Protein AF-A0A2R6L2R6-F1 (afdb_monomer_lite)

Sequence (288 aa):
MRAHDHTVKVDLDGVLGPDERYHYRFVHRGTASRTGRCRTLPAPEASVESLRLAVMTCQNYANGYFGALGRVARADVDFLVHVGDFIYESTDGAFTGIGGPDLPDRDLELPVGEGRTRDLADYRYLHRSYRTDRLLQRALEAHTLIPAWDDHEIANDIYWDYEVDAPRADHPLSDDPAAMTRLTADAMHAWWEYMPARIDYHPEADRLQERFELWRTVRFGDLVDLVMTDERLFRDPPKDVPGGVPTREATAPKYEPEERSMLGAAQREWFLETVADRQLEVPVRQVR

Secondary structure (DSSP, 8-state):
-GGGTT------TTTSPTT-EEEE--EETTEEPPPEEEEPPPPTT-------EEEE----GGG---HHHHHHTTS--SEEEE-S-SS-SB-SSTTPPTTPPP-GGG----TT-SSB--SHHHHHHHHHHHTT-HHHHHHHHHSEEEE---STTTSTT-EEETTTTEEE-SSTTTT-HHHHHHHHHHHHHHHHHHS-------TT-SSGGGS----EEEEETTTEEEEE---SSSPPPPP--TTSS--TTTT-GGGS-TT--SSHHHHHHHHHHHHHHGGGS-------

Structure (mmCIF, N/CA/C/O backbone):
data_AF-A0A2R6L2R6-F1
#
_entry.id   AF-A0A2R6L2R6-F1
#
loop_
_atom_site.group_PDB
_atom_site.id
_atom_site.type_symbol
_atom_site.label_atom_id
_atom_site.label_alt_id
_atom_site.label_comp_id
_atom_site.label_asym_id
_atom_site.label_entity_id
_atom_site.label_seq_id
_atom_site.pdbx_PDB_ins_code
_atom_site.Cartn_x
_atom_site.Cartn_y
_atom_site.Cartn_z
_atom_site.occupancy
_atom_site.B_iso_or_equiv
_atom_site.auth_seq_id
_atom_site.auth_comp_id
_atom_site.auth_asym_id
_atom_site.auth_atom_id
_atom_site.pdbx_PDB_model_num
ATOM 1 N N . MET A 1 1 ? -18.460 0.582 -9.837 1.00 61.06 1 MET A N 1
ATOM 2 C CA . MET A 1 1 ? -18.244 -0.787 -9.313 1.00 61.06 1 MET A CA 1
ATOM 3 C C . MET A 1 1 ? -17.577 -1.694 -10.339 1.00 61.06 1 MET A C 1
ATOM 5 O O . MET A 1 1 ? -16.418 -1.976 -10.126 1.00 61.06 1 MET A O 1
ATOM 9 N N . ARG A 1 2 ? -18.207 -2.113 -11.454 1.00 75.50 2 ARG A N 1
ATOM 10 C CA . ARG A 1 2 ? -17.564 -3.061 -12.405 1.00 75.50 2 ARG A CA 1
ATOM 11 C C . ARG A 1 2 ? -16.219 -2.574 -12.974 1.00 75.50 2 ARG A C 1
ATOM 13 O O . ARG A 1 2 ? -15.310 -3.376 -13.107 1.00 75.50 2 ARG A O 1
ATOM 20 N N . ALA A 1 3 ? -16.097 -1.278 -13.274 1.00 83.56 3 ALA A N 1
ATOM 21 C CA . ALA A 1 3 ? -14.841 -0.683 -13.746 1.00 83.56 3 ALA A CA 1
ATOM 22 C C . ALA A 1 3 ? -13.706 -0.738 -12.705 1.00 83.56 3 ALA A C 1
ATOM 24 O O . ALA A 1 3 ? -12.548 -0.729 -13.103 1.00 83.56 3 ALA A O 1
ATOM 25 N N . HIS A 1 4 ? -14.057 -0.859 -11.417 1.00 90.62 4 HIS A N 1
ATOM 26 C CA . HIS A 1 4 ? -13.129 -0.947 -10.288 1.00 90.62 4 HIS A CA 1
ATOM 27 C C . HIS A 1 4 ? -13.212 -2.297 -9.571 1.00 90.62 4 HIS A C 1
ATOM 29 O O . HIS A 1 4 ? -13.276 -2.370 -8.346 1.00 90.62 4 HIS A O 1
ATOM 35 N N . ASP A 1 5 ? -13.394 -3.365 -10.346 1.00 95.50 5 ASP A N 1
ATOM 36 C CA . ASP A 1 5 ? -13.451 -4.744 -9.853 1.00 95.50 5 ASP A CA 1
ATOM 37 C C . ASP A 1 5 ? -14.427 -4.991 -8.689 1.00 95.50 5 ASP A C 1
ATOM 39 O O . ASP A 1 5 ? -14.186 -5.755 -7.759 1.00 95.50 5 ASP A O 1
ATOM 43 N N . HIS A 1 6 ? -15.563 -4.294 -8.728 1.00 93.88 6 HIS A N 1
ATOM 44 C CA . HIS A 1 6 ? -16.611 -4.357 -7.708 1.00 93.88 6 HIS A CA 1
ATOM 45 C C . HIS A 1 6 ? -16.168 -3.947 -6.293 1.00 93.88 6 HIS A C 1
ATOM 47 O O . HIS A 1 6 ? -16.918 -4.168 -5.340 1.00 93.88 6 HIS A O 1
ATOM 53 N N . THR A 1 7 ? -15.023 -3.277 -6.166 1.00 95.12 7 THR A N 1
ATOM 54 C CA . THR A 1 7 ? -14.589 -2.645 -4.921 1.00 95.12 7 THR A CA 1
ATOM 55 C C . THR A 1 7 ? -15.487 -1.457 -4.563 1.00 95.12 7 THR A C 1
ATOM 57 O O . THR A 1 7 ? -16.140 -0.837 -5.416 1.00 95.12 7 THR A O 1
ATOM 60 N N . VAL A 1 8 ? -15.582 -1.186 -3.260 1.00 93.69 8 VAL A N 1
ATOM 61 C CA . VAL A 1 8 ? -16.339 -0.070 -2.688 1.00 93.69 8 VAL A CA 1
ATOM 62 C C . VAL A 1 8 ? -15.492 0.552 -1.591 1.00 93.69 8 VAL A C 1
ATOM 64 O O . VAL A 1 8 ? -15.079 -0.140 -0.662 1.00 93.69 8 VAL A O 1
ATOM 67 N N . LYS A 1 9 ? -15.289 1.864 -1.680 1.00 92.69 9 LYS A N 1
ATOM 68 C CA . LYS A 1 9 ? -14.665 2.683 -0.642 1.00 92.69 9 LYS A CA 1
ATOM 69 C C . LYS A 1 9 ? -15.699 3.717 -0.209 1.00 92.69 9 LYS A C 1
ATOM 71 O O . LYS A 1 9 ? -16.344 4.332 -1.056 1.00 92.69 9 LYS A O 1
ATOM 76 N N . VAL A 1 10 ? -15.912 3.846 1.096 1.00 93.12 10 VAL A N 1
ATOM 77 C CA . VAL A 1 10 ? -16.844 4.822 1.672 1.00 93.12 10 VAL A CA 1
ATOM 78 C C . VAL A 1 10 ? -16.042 5.701 2.603 1.00 93.12 10 VAL A C 1
ATOM 80 O O . VAL A 1 10 ? -15.483 5.201 3.577 1.00 93.12 10 VAL A O 1
ATOM 83 N N . ASP A 1 11 ? -15.994 6.989 2.288 1.00 91.94 11 ASP A N 1
ATOM 84 C CA . ASP A 1 11 ? -15.433 7.979 3.190 1.00 91.94 11 ASP A CA 1
ATOM 85 C C . ASP A 1 11 ? -16.528 8.501 4.126 1.00 91.94 11 ASP A C 1
ATOM 87 O O . ASP A 1 11 ? -17.616 8.873 3.683 1.00 91.94 11 ASP A O 1
ATOM 91 N N . LEU A 1 12 ? -16.247 8.472 5.426 1.00 92.19 12 LEU A N 1
ATOM 92 C CA . LEU A 1 12 ? -17.136 8.915 6.501 1.00 92.19 12 LEU A CA 1
ATOM 93 C C . LEU A 1 12 ? -16.525 10.093 7.270 1.00 92.19 12 LEU A C 1
ATOM 95 O O . LEU A 1 12 ? -16.789 10.269 8.462 1.00 92.19 12 LEU A O 1
ATOM 99 N N . ASP A 1 13 ? -15.677 10.875 6.603 1.00 86.56 13 ASP A N 1
ATOM 100 C CA . ASP A 1 13 ? -15.074 12.063 7.190 1.00 86.56 13 ASP A CA 1
ATOM 101 C C . ASP A 1 13 ? -16.125 13.035 7.732 1.00 86.56 13 ASP A C 1
ATOM 103 O O . ASP A 1 13 ? -17.164 13.268 7.113 1.00 86.56 13 ASP A O 1
ATOM 107 N N . GLY A 1 14 ? -15.879 13.558 8.933 1.00 89.25 14 GLY A N 1
ATOM 108 C CA . GLY A 1 14 ? -16.813 14.444 9.633 1.00 89.25 14 GLY A CA 1
ATOM 109 C C . GLY A 1 14 ? -18.128 13.794 10.090 1.00 89.25 14 GLY A C 1
ATOM 110 O O . GLY A 1 14 ? -18.957 14.478 10.686 1.00 89.25 14 GLY A O 1
ATOM 111 N N . VAL A 1 15 ? -18.340 12.496 9.838 1.00 95.06 15 VAL A N 1
ATOM 112 C CA . VAL A 1 15 ? -19.553 11.768 10.256 1.00 95.06 15 VAL A CA 1
ATOM 113 C C . VAL A 1 15 ? -19.333 11.009 11.563 1.00 95.06 15 VAL A C 1
ATOM 115 O O . VAL A 1 15 ? -20.241 10.926 12.389 1.00 95.06 15 VAL A O 1
ATOM 118 N N . LEU A 1 16 ? -18.147 10.426 11.740 1.00 95.81 16 LEU A N 1
ATOM 119 C CA . LEU A 1 16 ? -17.793 9.630 12.914 1.00 95.81 16 LEU A CA 1
ATOM 120 C C . LEU A 1 16 ? -17.094 10.490 13.976 1.00 95.81 16 LEU A C 1
ATOM 122 O O . LEU A 1 16 ? -16.343 11.406 13.645 1.00 95.81 16 LEU A O 1
ATOM 126 N N . GLY A 1 17 ? -17.320 10.170 15.249 1.00 96.38 17 GLY A N 1
ATOM 127 C CA . GLY A 1 17 ? -16.585 10.751 16.370 1.00 96.38 17 GLY A CA 1
ATOM 128 C C . GLY A 1 17 ? -15.113 10.310 16.383 1.00 96.38 17 GLY A C 1
ATOM 129 O O . GLY A 1 17 ? -14.793 9.226 15.877 1.00 96.38 17 GLY A O 1
ATOM 130 N N . PRO A 1 18 ? -14.201 11.134 16.930 1.00 95.69 18 PRO A N 1
ATOM 131 C CA . PRO A 1 18 ? -12.789 10.788 17.055 1.00 95.69 18 PRO A CA 1
ATOM 132 C C . PRO A 1 18 ? -12.565 9.742 18.152 1.00 95.69 18 PRO A C 1
ATOM 134 O O . PRO A 1 18 ? -13.293 9.695 19.138 1.00 95.69 18 PRO A O 1
ATOM 137 N N . ASP A 1 19 ? -11.523 8.934 17.987 1.00 95.62 19 ASP A N 1
ATOM 138 C CA . ASP A 1 19 ? -11.102 7.877 18.915 1.00 95.62 19 ASP A CA 1
ATOM 139 C C . ASP A 1 19 ? -12.184 6.858 19.336 1.00 95.62 19 ASP A C 1
ATOM 141 O O . ASP A 1 19 ? -12.143 6.267 20.417 1.00 95.62 19 ASP A O 1
ATOM 145 N N . GLU A 1 20 ? -13.163 6.612 18.470 1.00 96.06 20 GLU A N 1
ATOM 146 C CA . GLU A 1 20 ? -14.285 5.720 18.747 1.00 96.06 20 GLU A CA 1
ATOM 147 C C . GLU A 1 20 ? -14.192 4.415 17.954 1.00 96.06 20 GLU A C 1
ATOM 149 O O . GLU A 1 20 ? -13.701 4.362 16.825 1.00 96.06 20 GLU A O 1
ATOM 154 N N . ARG A 1 21 ? -14.703 3.330 18.551 1.00 96.62 21 ARG A N 1
ATOM 155 C CA . ARG A 1 21 ? -14.824 2.021 17.897 1.00 96.62 21 ARG A CA 1
ATOM 156 C C . ARG A 1 21 ? -16.213 1.870 17.279 1.00 96.62 21 ARG A C 1
ATOM 158 O O . ARG A 1 21 ? -17.214 1.872 17.992 1.00 96.62 21 ARG A O 1
ATOM 165 N N . TYR A 1 22 ? -16.263 1.623 15.976 1.00 97.50 22 TYR A N 1
ATOM 166 C CA . TYR A 1 22 ? -17.489 1.396 15.216 1.00 97.50 22 TYR A CA 1
ATOM 167 C C . TYR A 1 22 ? -17.539 -0.010 14.639 1.00 97.50 22 TYR A C 1
ATOM 169 O O . TYR A 1 22 ? -16.519 -0.600 14.291 1.00 97.50 22 TYR A O 1
ATOM 177 N N . HIS A 1 23 ? -18.753 -0.529 14.480 1.00 98.00 23 HIS A N 1
ATOM 178 C CA . HIS A 1 23 ? -19.015 -1.727 13.693 1.00 98.00 23 HIS A CA 1
ATOM 179 C C . HIS A 1 23 ? -19.608 -1.338 12.345 1.00 98.00 23 HIS A C 1
ATOM 181 O O . HIS A 1 23 ? -20.468 -0.462 12.273 1.00 98.00 23 HIS A O 1
ATOM 187 N N . TYR A 1 24 ? -19.200 -2.028 11.286 1.00 97.31 24 TYR A N 1
ATOM 188 C CA . TYR A 1 24 ? -19.703 -1.777 9.941 1.00 97.31 24 TYR A CA 1
ATOM 189 C C . TYR A 1 24 ? -19.969 -3.082 9.190 1.00 97.31 24 TYR A C 1
ATOM 191 O O . TYR A 1 24 ? -19.388 -4.130 9.473 1.00 97.31 24 TYR A O 1
ATOM 199 N N . ARG A 1 25 ? -20.876 -3.020 8.214 1.00 97.38 25 ARG A N 1
ATOM 200 C CA . ARG A 1 25 ? -21.095 -4.066 7.209 1.00 97.38 25 ARG A CA 1
ATOM 201 C C . ARG A 1 25 ? -21.710 -3.452 5.959 1.00 97.38 25 ARG A C 1
ATOM 203 O O . ARG A 1 25 ? -22.461 -2.48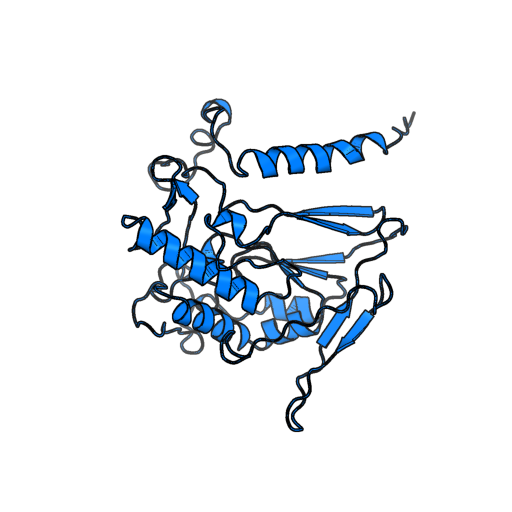3 6.053 1.00 97.38 25 ARG A O 1
ATOM 210 N N . PHE A 1 26 ? -21.460 -4.064 4.813 1.00 96.31 26 PHE A N 1
ATOM 211 C CA . PHE A 1 26 ? -22.083 -3.691 3.547 1.00 96.31 26 PHE A CA 1
ATOM 212 C C . PHE A 1 26 ? -23.287 -4.593 3.280 1.00 96.31 26 PHE A C 1
ATOM 214 O O . PHE A 1 26 ? -23.251 -5.786 3.584 1.0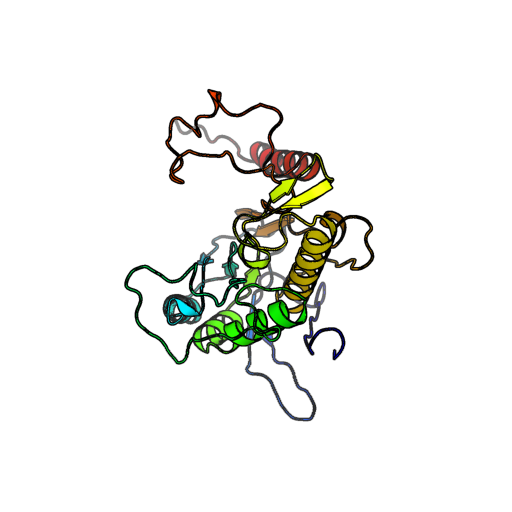0 96.31 26 PHE A O 1
ATOM 221 N N . VAL A 1 27 ? -24.359 -4.039 2.711 1.00 96.81 27 VAL A N 1
ATOM 222 C CA . VAL A 1 27 ? -25.556 -4.800 2.330 1.00 96.81 27 VAL A CA 1
ATOM 223 C C . VAL A 1 27 ? -25.876 -4.528 0.868 1.00 96.81 27 VAL A C 1
ATOM 225 O O . VAL A 1 27 ? -26.086 -3.383 0.475 1.00 96.81 27 VAL A O 1
ATOM 228 N N . HIS A 1 28 ? -25.944 -5.583 0.060 1.00 94.62 28 HIS A N 1
ATOM 229 C CA . HIS A 1 28 ? -26.310 -5.495 -1.349 1.00 94.62 28 HIS A CA 1
ATOM 230 C C . HIS A 1 28 ? -27.297 -6.605 -1.708 1.00 94.62 28 HIS A C 1
ATOM 232 O O . HIS A 1 28 ? -27.027 -7.781 -1.477 1.00 94.62 28 HIS A O 1
ATOM 238 N N . ARG A 1 29 ? -28.457 -6.233 -2.274 1.00 95.00 29 ARG A N 1
ATOM 239 C CA . ARG A 1 29 ? -29.506 -7.172 -2.730 1.00 95.00 29 ARG A CA 1
ATOM 240 C C . ARG A 1 29 ? -29.860 -8.251 -1.690 1.00 95.00 29 ARG A C 1
ATOM 242 O O . ARG A 1 29 ? -29.939 -9.432 -2.006 1.00 95.00 29 ARG A O 1
ATOM 249 N N . GLY A 1 30 ? -30.033 -7.843 -0.433 1.00 95.62 30 GLY A N 1
ATOM 250 C CA . GLY A 1 30 ? -30.389 -8.743 0.672 1.00 95.62 30 GLY A CA 1
ATOM 251 C C . GLY A 1 30 ? -29.239 -9.596 1.222 1.00 95.62 30 GLY A C 1
ATOM 252 O O . GLY A 1 30 ? -29.440 -10.303 2.203 1.00 95.62 30 GLY A O 1
ATOM 253 N N . THR A 1 31 ? -28.034 -9.505 0.652 1.00 96.94 31 THR A N 1
ATOM 254 C CA . THR A 1 31 ? -26.830 -10.170 1.170 1.00 96.94 31 THR A CA 1
ATOM 255 C C . THR A 1 31 ? -26.005 -9.181 1.983 1.00 96.94 31 THR A C 1
ATOM 257 O O . THR A 1 31 ? -25.687 -8.093 1.501 1.00 96.94 31 THR A O 1
ATOM 260 N N . ALA A 1 32 ? -25.660 -9.550 3.216 1.00 97.31 32 ALA A N 1
ATOM 261 C CA . ALA A 1 32 ? -24.792 -8.761 4.083 1.00 97.31 32 ALA A CA 1
ATOM 262 C C . ALA A 1 32 ? -23.362 -9.317 4.073 1.00 97.31 32 ALA A C 1
ATOM 264 O O . ALA A 1 32 ? -23.167 -10.534 4.080 1.00 97.31 32 ALA A O 1
ATOM 265 N N . SER A 1 33 ? -22.366 -8.431 4.108 1.00 96.44 33 SER A N 1
ATOM 266 C CA . SER A 1 33 ? -20.995 -8.819 4.432 1.00 96.44 33 SER A CA 1
ATOM 267 C C . SER A 1 33 ? -20.910 -9.318 5.878 1.00 96.44 33 SER A C 1
ATOM 269 O O . SER A 1 33 ? -21.797 -9.075 6.704 1.00 96.44 33 SER A O 1
ATOM 271 N N . ARG A 1 34 ? -19.790 -9.962 6.214 1.00 96.50 34 ARG A N 1
ATOM 272 C CA . ARG A 1 34 ? -19.381 -10.103 7.616 1.00 96.50 34 ARG A CA 1
ATOM 273 C C . ARG A 1 34 ? -19.245 -8.716 8.255 1.00 96.50 34 ARG A C 1
ATOM 275 O O . ARG A 1 34 ? -18.991 -7.729 7.558 1.00 96.50 34 ARG A O 1
ATOM 282 N N . THR A 1 35 ? -19.462 -8.656 9.564 1.00 98.12 35 THR A N 1
ATOM 283 C CA . THR A 1 35 ? -19.325 -7.420 10.336 1.00 98.12 35 THR A CA 1
ATOM 284 C C . THR A 1 35 ? -17.851 -7.157 10.605 1.00 98.12 35 THR A C 1
ATOM 286 O O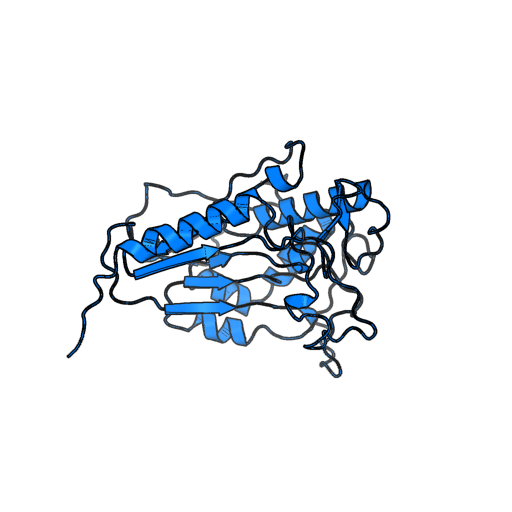 . THR A 1 35 ? -17.196 -7.975 11.248 1.00 98.12 35 THR A O 1
ATOM 289 N N . GLY A 1 36 ? -17.359 -6.015 10.139 1.00 97.81 36 GLY A N 1
ATOM 290 C CA . GLY A 1 36 ? -16.061 -5.478 10.517 1.00 97.81 36 GLY A CA 1
ATOM 291 C C . GLY A 1 36 ? -16.174 -4.521 11.701 1.00 97.81 36 GLY A C 1
ATOM 292 O O . GLY A 1 36 ? -17.265 -4.084 12.085 1.00 97.81 36 GLY A O 1
ATOM 293 N N . ARG A 1 37 ? -15.026 -4.187 12.276 1.00 96.81 37 ARG A N 1
ATOM 294 C CA . ARG A 1 37 ? -14.845 -3.142 13.273 1.00 96.81 37 ARG A CA 1
ATOM 295 C C . ARG A 1 37 ? -13.734 -2.209 12.811 1.00 96.81 37 ARG A C 1
ATOM 297 O O . ARG A 1 37 ? -12.742 -2.659 12.250 1.00 96.81 37 ARG A O 1
ATOM 304 N N . CYS A 1 38 ? -13.895 -0.925 13.075 1.00 95.38 38 CYS A N 1
ATOM 305 C CA . CYS A 1 38 ? -12.844 0.071 12.928 1.00 95.38 38 CYS A CA 1
ATOM 306 C C . CYS A 1 38 ? -12.768 0.928 14.196 1.00 95.38 38 CYS A C 1
ATOM 308 O O . CYS A 1 38 ? -13.734 1.024 14.950 1.00 95.38 38 CYS A O 1
ATOM 310 N N . ARG A 1 39 ? -11.602 1.517 14.439 1.00 95.94 39 ARG A N 1
ATOM 311 C CA . ARG A 1 39 ? -11.358 2.634 15.352 1.00 95.94 39 ARG A CA 1
ATOM 312 C C . ARG A 1 39 ? -11.014 3.872 14.519 1.00 95.94 39 ARG A C 1
ATOM 314 O O . ARG A 1 39 ? -10.219 3.753 13.581 1.00 95.94 39 ARG A O 1
ATOM 321 N N . THR A 1 40 ? -11.630 5.013 14.813 1.00 96.31 40 THR A N 1
ATOM 322 C CA . THR A 1 40 ? -11.243 6.312 14.239 1.00 96.31 40 THR A CA 1
ATOM 323 C C . THR A 1 40 ? -9.992 6.846 14.933 1.00 96.31 40 THR A C 1
ATOM 325 O O . THR A 1 40 ? -9.688 6.464 16.060 1.00 96.31 40 THR A O 1
ATOM 328 N N . LEU A 1 41 ? -9.232 7.704 14.252 1.00 95.81 41 LEU A N 1
ATOM 329 C CA . LEU A 1 41 ? -8.086 8.365 14.876 1.00 95.81 41 LEU A CA 1
ATOM 330 C C . LEU A 1 41 ? -8.561 9.313 15.992 1.00 95.81 41 LEU A C 1
ATOM 332 O O . LEU A 1 41 ? -9.669 9.855 15.896 1.00 95.81 41 LEU A O 1
ATOM 336 N N . PRO A 1 42 ? -7.749 9.531 17.037 1.00 96.25 42 PRO A N 1
ATOM 337 C CA . PRO A 1 42 ? -7.984 10.620 17.975 1.00 96.25 42 PRO A CA 1
ATOM 338 C C . PRO A 1 42 ? -7.885 11.978 17.272 1.00 96.25 42 PRO A C 1
ATOM 340 O O . PRO A 1 42 ? -7.259 12.108 16.219 1.00 96.25 42 PRO A O 1
ATOM 343 N N . ALA A 1 43 ? -8.508 13.000 17.863 1.00 93.88 43 ALA A N 1
ATOM 344 C CA . ALA A 1 43 ? -8.340 14.368 17.384 1.00 93.88 43 ALA A CA 1
ATOM 345 C C . ALA A 1 43 ? -6.857 14.788 17.496 1.00 93.88 43 ALA A C 1
ATOM 347 O O . ALA A 1 43 ? -6.187 14.342 18.432 1.00 93.88 43 ALA A O 1
ATOM 348 N N . PRO A 1 44 ? -6.327 15.631 16.590 1.00 90.38 44 PRO A N 1
ATOM 349 C CA . PRO A 1 44 ? -4.915 16.031 16.603 1.00 90.38 44 PRO A CA 1
ATOM 350 C C . PRO A 1 44 ? -4.427 16.631 17.931 1.00 90.38 44 PRO A C 1
ATOM 352 O O . PRO A 1 44 ? -3.271 16.462 18.296 1.00 90.38 44 PRO A O 1
ATOM 355 N N . GLU A 1 45 ? -5.306 17.317 18.655 1.00 91.19 45 GLU A N 1
ATOM 356 C CA . GLU A 1 45 ? -5.054 17.962 19.945 1.00 91.19 45 GLU A CA 1
ATOM 357 C C . GLU A 1 45 ? -5.416 17.095 21.163 1.00 91.19 45 GLU A C 1
ATOM 359 O O . GLU A 1 45 ? -5.315 17.552 22.304 1.00 91.19 45 GLU A O 1
ATOM 364 N N . ALA A 1 46 ? -5.886 15.863 20.947 1.00 95.38 46 ALA A N 1
ATOM 365 C CA . ALA A 1 46 ? -6.252 14.968 22.035 1.00 95.38 46 ALA A CA 1
ATOM 366 C C . ALA A 1 46 ? -5.010 14.498 22.799 1.00 95.38 46 ALA A C 1
ATOM 368 O O . ALA A 1 46 ? -4.000 14.141 22.194 1.00 95.38 46 ALA A O 1
ATOM 369 N N . SER A 1 47 ? -5.124 14.419 24.127 1.00 95.69 47 SER A N 1
ATOM 370 C CA . SER A 1 47 ? -4.090 13.790 24.946 1.00 95.69 47 SER A CA 1
ATOM 371 C C . SER A 1 47 ? -4.300 12.280 24.975 1.00 95.69 47 SER A C 1
ATOM 373 O O . SER A 1 47 ? -5.312 11.801 25.495 1.00 95.69 47 SER A O 1
ATOM 375 N N . VAL A 1 48 ? -3.378 11.533 24.367 1.00 95.94 48 VAL A N 1
ATOM 376 C CA . VAL A 1 48 ? -3.503 10.079 24.186 1.00 95.94 48 VAL A CA 1
ATOM 377 C C . VAL A 1 48 ? -2.556 9.365 25.147 1.00 95.94 48 VAL A C 1
ATOM 379 O O . VAL A 1 48 ? -1.341 9.455 25.027 1.00 95.94 48 VAL A O 1
ATOM 382 N N . GLU A 1 49 ? -3.104 8.612 26.106 1.00 95.69 49 GLU A N 1
ATOM 383 C CA . GLU A 1 49 ? -2.290 7.958 27.145 1.00 95.69 49 GLU A CA 1
ATOM 384 C C . GLU A 1 49 ? -1.456 6.779 26.620 1.00 95.69 49 GLU A C 1
ATOM 386 O O . GLU A 1 49 ? -0.367 6.502 27.124 1.00 95.69 49 GLU A O 1
ATOM 391 N N . SER A 1 50 ? -1.985 6.028 25.649 1.00 96.69 50 SER A N 1
ATOM 392 C CA . SER A 1 50 ? -1.302 4.861 25.091 1.00 96.69 50 SER A CA 1
ATOM 393 C C . SER A 1 50 ? -1.800 4.511 23.693 1.00 96.69 50 SER A C 1
ATOM 395 O O . SER A 1 50 ? -2.952 4.771 23.352 1.00 96.69 50 SER A O 1
ATOM 397 N N . LEU A 1 51 ? -0.928 3.868 22.918 1.00 97.38 51 LEU A N 1
ATOM 398 C CA . LEU A 1 51 ? -1.206 3.356 21.582 1.00 97.38 51 LEU A CA 1
ATOM 399 C C . LEU A 1 51 ? -0.616 1.949 21.446 1.00 97.38 51 LEU A C 1
ATOM 401 O O . LEU A 1 51 ? 0.554 1.726 21.766 1.00 97.38 51 LEU A O 1
ATOM 405 N N . ARG A 1 52 ? -1.409 0.994 20.958 1.00 98.00 52 ARG A N 1
ATOM 406 C CA . ARG A 1 52 ? -0.970 -0.376 20.662 1.00 98.00 52 ARG A CA 1
ATOM 407 C C . ARG A 1 52 ? -1.104 -0.654 19.174 1.00 98.00 52 ARG A C 1
ATOM 409 O O . ARG A 1 52 ? -2.210 -0.680 18.642 1.00 98.00 52 ARG A O 1
ATOM 416 N N . LEU A 1 53 ? 0.015 -0.923 18.513 1.00 98.44 53 LEU A N 1
ATOM 417 C CA . LEU A 1 53 ? 0.055 -1.236 17.086 1.00 98.44 53 LEU A CA 1
ATOM 418 C C . LEU A 1 53 ? 0.444 -2.700 16.874 1.00 98.44 53 LEU A C 1
ATOM 420 O O . LEU A 1 53 ? 1.375 -3.198 17.506 1.00 98.44 53 LEU A O 1
ATOM 424 N N . ALA A 1 54 ? -0.236 -3.376 15.951 1.00 98.38 54 ALA A N 1
ATOM 425 C CA . ALA A 1 54 ? 0.320 -4.557 15.296 1.00 98.38 54 ALA A CA 1
ATOM 426 C C . ALA A 1 54 ? 1.005 -4.101 14.006 1.00 98.38 54 ALA A C 1
ATOM 428 O O . ALA A 1 54 ? 0.350 -3.481 13.176 1.00 98.38 54 ALA A O 1
ATOM 429 N N . VAL A 1 55 ? 2.291 -4.407 13.833 1.00 98.44 55 VAL A N 1
ATOM 430 C CA . VAL A 1 55 ? 3.053 -4.056 12.623 1.00 98.44 55 VAL A CA 1
ATOM 431 C C . VAL A 1 55 ? 3.357 -5.332 11.845 1.00 98.44 55 VAL A C 1
ATOM 433 O O . VAL A 1 55 ? 3.862 -6.296 12.420 1.00 98.44 55 VAL A O 1
ATOM 436 N N . MET A 1 56 ? 3.010 -5.347 10.560 1.00 98.31 56 MET A N 1
ATOM 437 C CA . MET A 1 56 ? 3.125 -6.500 9.665 1.00 98.31 56 MET A CA 1
ATOM 438 C C . MET A 1 56 ? 3.785 -6.097 8.342 1.00 98.31 56 MET A C 1
ATOM 440 O O . MET A 1 56 ? 3.669 -4.953 7.909 1.00 98.31 56 MET A O 1
ATOM 444 N N . THR A 1 57 ? 4.453 -7.053 7.704 1.00 97.69 57 THR A N 1
ATOM 445 C CA . THR A 1 57 ? 5.024 -6.945 6.355 1.00 97.69 57 THR A CA 1
ATOM 446 C C . THR A 1 57 ? 5.149 -8.345 5.749 1.00 97.69 57 THR A C 1
ATOM 448 O O . THR A 1 57 ? 4.981 -9.327 6.483 1.00 97.69 57 THR A O 1
ATOM 451 N N . CYS A 1 58 ? 5.459 -8.431 4.456 1.00 96.25 58 CYS A N 1
ATOM 452 C CA . CYS A 1 58 ? 5.874 -9.647 3.749 1.00 96.25 58 CYS A CA 1
ATOM 453 C C . CYS A 1 58 ? 4.961 -10.850 4.017 1.00 96.25 58 CYS A C 1
ATOM 455 O O . CYS A 1 58 ? 5.311 -11.790 4.738 1.00 96.25 58 CYS A O 1
ATOM 457 N N . GLN A 1 59 ? 3.767 -10.838 3.424 1.00 95.50 59 GLN A N 1
ATOM 458 C CA . GLN A 1 59 ? 2.779 -11.910 3.591 1.00 95.50 59 GLN A CA 1
ATOM 459 C C . GLN A 1 59 ? 2.620 -12.758 2.325 1.00 95.50 59 GLN A C 1
ATOM 461 O O . GLN A 1 59 ? 1.507 -12.950 1.844 1.00 95.50 59 GLN A O 1
ATOM 466 N N . ASN A 1 60 ? 3.720 -13.275 1.770 1.00 94.50 60 ASN A N 1
ATOM 467 C CA . ASN A 1 60 ? 3.667 -14.103 0.564 1.00 94.50 60 ASN A CA 1
ATOM 468 C C . ASN A 1 60 ? 2.707 -15.297 0.746 1.00 94.50 60 ASN A C 1
ATOM 470 O O . ASN A 1 60 ? 2.910 -16.148 1.614 1.00 94.50 60 ASN A O 1
ATOM 474 N N . TYR A 1 61 ? 1.657 -15.343 -0.078 1.00 94.38 61 TYR A N 1
ATOM 475 C CA . TYR A 1 61 ? 0.564 -16.309 0.030 1.00 94.38 61 TYR A CA 1
ATOM 476 C C . TYR A 1 61 ? 1.020 -17.748 -0.219 1.00 94.38 61 TYR A C 1
ATOM 478 O O . TYR A 1 61 ? 0.517 -18.660 0.437 1.00 94.38 61 TYR A O 1
ATOM 486 N N . ALA A 1 62 ? 1.990 -17.937 -1.118 1.00 90.94 62 ALA A N 1
ATOM 487 C CA . ALA A 1 62 ? 2.545 -19.242 -1.461 1.00 90.94 62 ALA A CA 1
ATOM 488 C C . ALA A 1 62 ? 3.515 -19.772 -0.387 1.00 90.94 62 ALA A C 1
ATOM 490 O O . ALA A 1 62 ? 3.717 -20.977 -0.278 1.00 90.94 62 ALA A O 1
ATOM 491 N N . ASN A 1 63 ? 4.074 -18.897 0.462 1.00 90.56 63 ASN A N 1
ATOM 492 C CA . ASN A 1 63 ? 5.070 -19.290 1.470 1.00 90.56 63 ASN A CA 1
ATOM 493 C C . ASN A 1 63 ? 4.481 -19.884 2.750 1.00 90.56 63 ASN A C 1
ATOM 495 O O . ASN A 1 63 ? 5.222 -20.426 3.576 1.00 90.56 63 ASN A O 1
ATOM 499 N N . GLY A 1 64 ? 3.170 -19.781 2.959 1.00 90.38 64 GLY A N 1
ATOM 500 C CA . GLY A 1 64 ? 2.542 -20.383 4.123 1.00 90.38 64 GLY A CA 1
ATOM 501 C C . GLY A 1 64 ? 1.182 -19.821 4.489 1.00 90.38 64 GLY A C 1
ATOM 502 O O . GLY A 1 64 ? 0.698 -18.816 3.977 1.00 90.38 64 GLY A O 1
ATOM 503 N N . TYR A 1 65 ? 0.570 -20.477 5.471 1.00 93.81 65 TYR A N 1
ATOM 504 C CA . TYR A 1 65 ? -0.666 -20.010 6.083 1.00 93.81 65 TYR A CA 1
ATOM 505 C C . TYR A 1 65 ? -0.422 -18.767 6.945 1.00 93.81 65 TYR A C 1
ATOM 507 O O . TYR A 1 65 ? 0.540 -18.691 7.711 1.00 93.81 65 TYR A O 1
ATOM 515 N N . PHE A 1 66 ? -1.370 -17.831 6.929 1.00 96.88 66 PHE A N 1
ATOM 516 C CA . PHE A 1 66 ? -1.286 -16.553 7.641 1.00 96.88 66 PHE A CA 1
ATOM 517 C C . PHE A 1 66 ? -1.549 -16.650 9.159 1.00 96.88 66 PHE A C 1
ATOM 519 O O . PHE A 1 66 ? -2.349 -15.914 9.744 1.00 96.88 66 PHE A O 1
ATOM 526 N N . GLY A 1 67 ? -0.856 -17.567 9.840 1.00 97.06 67 GLY A N 1
ATOM 527 C CA . GLY A 1 67 ? -0.985 -17.809 11.280 1.00 97.06 67 GLY A CA 1
ATOM 528 C C . GLY A 1 67 ? -0.714 -16.568 12.140 1.00 97.06 67 GLY A C 1
ATOM 529 O O . GLY A 1 67 ? -1.402 -16.359 13.142 1.00 97.06 67 GLY A O 1
ATOM 530 N N . ALA A 1 68 ? 0.231 -15.716 11.726 1.00 97.38 68 ALA A N 1
ATOM 531 C CA . ALA A 1 68 ? 0.521 -14.440 12.384 1.00 97.38 68 ALA A CA 1
ATOM 532 C C . ALA A 1 68 ? -0.692 -13.494 12.355 1.00 97.38 68 ALA A C 1
ATOM 534 O O . ALA A 1 68 ? -1.117 -13.019 13.410 1.00 97.38 68 ALA A O 1
ATOM 535 N N . LEU A 1 69 ? -1.342 -13.330 11.197 1.00 98.31 69 LEU A N 1
ATOM 536 C CA . LEU A 1 69 ? -2.595 -12.571 11.078 1.00 98.31 69 LEU A CA 1
ATOM 537 C C . LEU A 1 69 ? -3.716 -13.188 11.923 1.00 98.31 69 LEU A C 1
ATOM 539 O O . LEU A 1 69 ? -4.507 -12.476 12.537 1.00 98.31 69 LEU A O 1
ATOM 543 N N . GLY A 1 70 ? -3.738 -14.517 12.056 1.00 97.94 70 GLY A N 1
ATOM 544 C CA . GLY A 1 70 ? -4.647 -15.216 12.964 1.00 97.94 70 GLY A CA 1
ATOM 545 C C . GLY A 1 70 ? -4.448 -14.885 14.451 1.00 97.94 70 GLY A C 1
ATOM 546 O O . GLY A 1 70 ? -5.409 -14.995 15.223 1.00 97.94 70 GLY A O 1
ATOM 547 N N . ARG A 1 71 ? -3.233 -14.487 14.862 1.00 98.06 71 ARG A N 1
ATOM 548 C CA . ARG A 1 71 ? -2.960 -13.929 16.197 1.00 98.06 71 ARG A CA 1
ATOM 549 C C . ARG A 1 71 ? -3.340 -12.457 16.269 1.00 98.06 71 ARG A C 1
ATOM 551 O O . ARG A 1 71 ? -4.020 -12.081 17.219 1.00 98.06 71 ARG A O 1
ATOM 558 N N . VAL A 1 72 ? -2.978 -11.663 15.259 1.00 98.25 72 VAL A N 1
ATOM 559 C CA . VAL A 1 72 ? -3.337 -10.236 15.182 1.00 98.25 72 VAL A CA 1
ATOM 560 C C . VAL A 1 72 ? -4.848 -10.052 15.292 1.00 98.25 72 VAL A C 1
ATOM 562 O O . VAL A 1 72 ? -5.299 -9.252 16.101 1.00 98.25 72 VAL A O 1
ATOM 565 N N . ALA A 1 73 ? -5.645 -10.871 14.602 1.00 98.06 73 ALA A N 1
ATOM 566 C CA . ALA A 1 73 ? -7.108 -10.837 14.666 1.00 98.06 73 ALA A CA 1
ATOM 567 C C . ALA A 1 73 ? -7.700 -10.987 16.086 1.00 98.06 73 ALA A C 1
ATOM 569 O O . ALA A 1 73 ? -8.865 -10.662 16.300 1.00 98.06 73 ALA A O 1
ATOM 570 N N . ARG A 1 74 ? -6.933 -11.511 17.053 1.00 98.00 74 ARG A N 1
ATOM 571 C CA . ARG A 1 74 ? -7.346 -11.702 18.458 1.00 98.00 74 ARG A CA 1
ATOM 572 C C . ARG A 1 74 ? -6.606 -10.785 19.429 1.00 98.00 74 ARG A C 1
ATOM 574 O O . ARG A 1 74 ? -6.929 -10.793 20.613 1.00 98.00 74 ARG A O 1
ATOM 581 N N . ALA A 1 75 ? -5.592 -10.068 18.9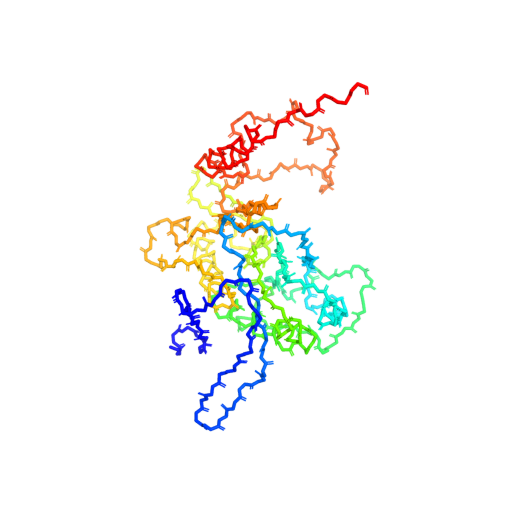55 1.00 97.75 75 ALA A N 1
ATOM 582 C CA . ALA A 1 75 ? -4.796 -9.179 19.778 1.00 97.75 75 ALA A CA 1
ATOM 583 C C . ALA A 1 75 ? -5.609 -7.935 20.159 1.00 97.75 75 ALA A C 1
ATOM 585 O O . ALA A 1 75 ? -6.406 -7.439 19.361 1.00 97.75 75 ALA A O 1
ATOM 586 N N . ASP A 1 76 ? -5.389 -7.426 21.370 1.00 96.81 76 ASP A N 1
ATOM 587 C CA . ASP A 1 76 ? -5.919 -6.133 21.805 1.00 96.81 76 ASP A CA 1
ATOM 588 C C . ASP A 1 76 ? -4.964 -5.018 21.357 1.00 96.81 76 ASP A C 1
ATOM 590 O O . ASP A 1 76 ? -4.129 -4.534 22.121 1.00 96.81 76 ASP A O 1
ATOM 594 N N . VAL A 1 77 ? -5.048 -4.693 20.066 1.00 97.81 77 VAL A N 1
ATOM 595 C CA . VAL A 1 77 ? -4.350 -3.575 19.422 1.00 97.81 77 VAL A CA 1
ATOM 596 C C . VAL A 1 77 ? -5.367 -2.561 18.912 1.00 97.81 77 VAL A C 1
ATOM 598 O O . VAL A 1 77 ? -6.532 -2.893 18.684 1.00 97.81 77 VAL A O 1
ATOM 601 N N . ASP A 1 78 ? -4.925 -1.323 18.745 1.00 97.56 78 ASP A N 1
ATOM 602 C CA . ASP A 1 78 ? -5.761 -0.214 18.296 1.00 97.56 78 ASP A CA 1
ATOM 603 C C . ASP A 1 78 ? -5.817 -0.139 16.771 1.00 97.56 78 ASP A C 1
ATOM 605 O O . ASP A 1 78 ? -6.890 0.056 16.199 1.00 97.56 78 ASP A O 1
ATOM 609 N N . PHE A 1 79 ? -4.669 -0.353 16.124 1.00 98.44 79 PHE A N 1
ATOM 610 C CA . PHE A 1 79 ? -4.515 -0.310 14.673 1.00 98.44 79 PHE A CA 1
ATOM 611 C C . PHE A 1 79 ? -3.579 -1.423 14.190 1.00 98.44 79 PHE A C 1
ATOM 613 O O . PHE A 1 79 ? -2.657 -1.852 14.892 1.00 98.44 79 PHE A O 1
ATOM 620 N N . LEU A 1 80 ? -3.820 -1.878 12.962 1.00 98.56 80 LEU A N 1
ATOM 621 C CA . LEU A 1 80 ? -2.920 -2.740 12.205 1.00 98.56 80 LEU A CA 1
ATOM 622 C C . LEU A 1 80 ? -2.167 -1.870 11.199 1.00 98.56 80 LEU A C 1
ATOM 624 O O . LEU A 1 80 ? -2.789 -1.285 10.321 1.00 98.56 80 LEU A O 1
ATOM 628 N N . VAL A 1 81 ? -0.846 -1.802 11.302 1.00 98.62 81 VAL A N 1
ATOM 629 C CA . VAL A 1 81 ? 0.026 -1.148 10.324 1.00 98.62 81 VAL A CA 1
ATOM 630 C C . VAL A 1 81 ? 0.624 -2.221 9.421 1.00 98.62 81 VAL A C 1
ATOM 632 O O . VAL A 1 81 ? 1.192 -3.195 9.917 1.00 98.62 81 VAL A O 1
ATOM 635 N N . HIS A 1 82 ? 0.496 -2.058 8.106 1.00 98.56 82 HIS A N 1
ATOM 636 C CA . HIS A 1 82 ? 1.153 -2.929 7.131 1.00 98.56 82 HIS A CA 1
ATOM 637 C C . HIS A 1 82 ? 2.149 -2.107 6.326 1.00 98.56 82 HIS A C 1
ATOM 639 O O . HIS A 1 82 ? 1.736 -1.147 5.679 1.00 98.56 82 HIS A O 1
ATOM 645 N N . VAL A 1 83 ? 3.434 -2.453 6.398 1.00 98.12 83 VAL A N 1
ATOM 646 C CA . VAL A 1 83 ? 4.518 -1.614 5.853 1.00 98.12 83 VAL A CA 1
ATOM 647 C C . VAL A 1 83 ? 4.987 -2.015 4.453 1.00 98.12 83 VAL A C 1
ATOM 649 O O . VAL A 1 83 ? 5.909 -1.400 3.950 1.00 98.12 83 VAL A O 1
ATOM 652 N N . GLY A 1 84 ? 4.331 -2.993 3.826 1.00 98.06 84 GLY A N 1
ATOM 653 C CA . GLY A 1 84 ? 4.549 -3.363 2.425 1.00 98.06 84 GLY A CA 1
ATOM 654 C C . GLY A 1 84 ? 4.514 -4.864 2.190 1.00 98.06 84 GLY A C 1
ATOM 655 O O . GLY A 1 84 ? 4.339 -5.624 3.146 1.00 98.06 84 GLY A O 1
ATOM 656 N N . ASP A 1 85 ? 4.603 -5.285 0.932 1.00 98.31 85 ASP A N 1
ATOM 657 C CA . ASP A 1 85 ? 4.500 -6.679 0.490 1.00 98.31 85 ASP A CA 1
ATOM 658 C C . ASP A 1 85 ? 3.189 -7.360 0.925 1.00 98.31 85 ASP A C 1
ATOM 660 O O . ASP A 1 85 ? 3.137 -8.503 1.410 1.00 98.31 85 ASP A O 1
ATOM 664 N N . PHE A 1 86 ? 2.082 -6.627 0.803 1.00 98.44 86 PHE A N 1
ATOM 665 C CA . PHE A 1 86 ? 0.734 -7.132 1.039 1.00 98.44 86 PHE A CA 1
ATOM 666 C C . PHE A 1 86 ? 0.349 -8.189 -0.000 1.00 98.44 86 PHE A C 1
ATOM 668 O O . PHE A 1 86 ? -0.421 -9.103 0.310 1.00 98.44 86 PHE A O 1
ATOM 675 N N . ILE A 1 87 ? 0.871 -8.065 -1.219 1.00 98.25 87 ILE A N 1
ATOM 676 C CA . ILE A 1 87 ? 0.835 -9.077 -2.279 1.00 98.25 87 ILE A CA 1
ATOM 677 C C . ILE A 1 87 ? 2.256 -9.325 -2.798 1.00 98.25 87 ILE A C 1
ATOM 679 O O . ILE A 1 87 ? 3.157 -8.570 -2.462 1.00 98.25 87 ILE A O 1
ATOM 683 N N . TYR A 1 88 ? 2.437 -10.393 -3.579 1.00 97.81 88 TYR A N 1
ATOM 684 C CA . TYR A 1 88 ? 3.644 -10.630 -4.376 1.00 97.81 88 TYR A CA 1
ATOM 685 C C . TYR A 1 88 ? 3.236 -10.779 -5.839 1.00 97.81 88 TYR A C 1
ATOM 687 O O . TYR A 1 88 ? 2.266 -11.477 -6.133 1.00 97.81 88 TYR A O 1
ATOM 695 N N . GLU A 1 89 ? 3.970 -10.137 -6.742 1.00 96.50 89 GLU A N 1
ATOM 696 C CA . GLU A 1 89 ? 3.694 -10.025 -8.180 1.00 96.50 89 GLU A CA 1
ATOM 697 C C . GLU A 1 89 ? 4.119 -11.259 -8.998 1.00 96.50 89 GLU A C 1
ATOM 699 O O . GLU A 1 89 ? 4.076 -11.261 -10.230 1.00 96.50 89 GLU A O 1
ATOM 704 N N . SER A 1 90 ? 4.538 -12.327 -8.317 1.00 93.69 90 SER A N 1
ATOM 705 C CA . SER A 1 90 ? 5.049 -13.547 -8.934 1.00 93.69 90 SER A CA 1
ATOM 706 C C . SER A 1 90 ? 4.279 -14.800 -8.517 1.00 93.69 90 SER A C 1
ATOM 708 O O . SER A 1 90 ? 3.835 -14.948 -7.377 1.00 93.69 90 SER A O 1
ATOM 710 N N . THR A 1 91 ? 4.191 -15.733 -9.463 1.00 91.38 91 THR A N 1
ATOM 711 C CA . THR A 1 91 ? 3.704 -17.107 -9.298 1.00 91.38 91 THR A CA 1
ATOM 712 C C . THR A 1 91 ? 4.702 -18.157 -9.811 1.00 91.38 91 THR A C 1
ATOM 714 O O . THR A 1 91 ? 4.427 -19.350 -9.749 1.00 91.38 91 THR A O 1
ATOM 717 N N . ASP A 1 92 ? 5.891 -17.745 -10.274 1.00 87.56 92 ASP A N 1
ATOM 718 C CA . ASP A 1 92 ? 6.930 -18.634 -10.833 1.00 87.56 92 ASP A CA 1
ATOM 719 C C . ASP A 1 92 ? 7.782 -19.370 -9.782 1.00 87.56 92 ASP A C 1
ATOM 721 O O . ASP A 1 92 ? 8.689 -20.130 -10.122 1.00 87.56 92 ASP A O 1
ATOM 725 N N . GLY A 1 93 ? 7.508 -19.139 -8.499 1.00 83.50 93 GLY A N 1
ATOM 726 C CA . GLY A 1 93 ? 8.251 -19.726 -7.391 1.00 83.50 93 GLY A CA 1
ATOM 727 C C . GLY A 1 93 ? 9.536 -18.982 -7.007 1.00 83.50 93 GLY A C 1
ATOM 728 O O . GLY A 1 93 ? 10.183 -19.399 -6.047 1.00 83.50 93 GLY A O 1
ATOM 729 N N . ALA A 1 94 ? 9.896 -17.873 -7.668 1.00 82.56 94 ALA A N 1
ATOM 730 C CA . ALA A 1 94 ? 11.127 -17.119 -7.388 1.00 82.56 94 ALA A CA 1
ATOM 731 C C . ALA A 1 94 ? 11.250 -16.657 -5.927 1.00 82.56 94 ALA A C 1
ATOM 733 O O . ALA A 1 94 ? 12.353 -16.610 -5.387 1.00 82.56 94 ALA A O 1
ATOM 734 N N . PHE A 1 95 ? 10.121 -16.372 -5.273 1.00 83.69 95 PHE A N 1
ATOM 735 C CA . PHE A 1 95 ? 10.072 -15.918 -3.878 1.00 83.69 95 PHE A CA 1
ATOM 736 C C . PHE A 1 95 ? 9.614 -17.009 -2.907 1.00 83.69 95 PHE A C 1
ATOM 738 O O . PHE A 1 95 ? 9.189 -16.705 -1.788 1.00 83.69 95 PHE A O 1
ATOM 745 N N . THR A 1 96 ? 9.688 -18.280 -3.321 1.00 79.62 96 THR A N 1
ATOM 746 C CA . THR A 1 96 ? 9.397 -19.402 -2.427 1.00 79.62 96 THR A CA 1
ATOM 747 C C . THR A 1 96 ? 10.544 -19.650 -1.457 1.00 79.62 96 THR A C 1
ATOM 749 O O . THR A 1 96 ? 11.720 -19.637 -1.823 1.00 79.62 96 THR A O 1
ATOM 752 N N . GLY A 1 97 ? 10.215 -19.846 -0.179 1.00 71.81 97 GLY A N 1
ATOM 753 C CA . GLY A 1 97 ? 11.222 -20.112 0.847 1.00 71.81 97 GLY A CA 1
ATOM 754 C C . GLY A 1 97 ? 12.007 -21.395 0.548 1.00 71.81 97 GLY A C 1
ATOM 755 O O . GLY A 1 97 ? 11.418 -22.432 0.245 1.00 71.81 97 GLY A O 1
ATOM 756 N N . ILE A 1 98 ? 13.339 -21.356 0.677 1.00 68.44 98 ILE A N 1
ATOM 757 C CA . ILE A 1 98 ? 14.192 -22.543 0.501 1.00 68.44 98 ILE A CA 1
ATOM 758 C C . ILE A 1 98 ? 13.760 -23.630 1.494 1.00 68.44 98 ILE A C 1
ATOM 760 O O . ILE A 1 98 ? 13.796 -23.424 2.707 1.00 68.44 98 ILE A O 1
ATOM 764 N N . GLY A 1 99 ? 13.374 -24.801 0.979 1.00 69.81 99 GLY A N 1
ATOM 765 C CA . GLY A 1 99 ? 12.867 -25.902 1.805 1.00 69.81 99 GLY A CA 1
ATOM 766 C C . GLY A 1 99 ? 11.464 -25.660 2.371 1.00 69.81 99 GLY A C 1
ATOM 767 O O . GLY A 1 99 ? 11.079 -26.320 3.337 1.00 69.81 99 GLY A O 1
ATOM 768 N N . GLY A 1 100 ? 10.720 -24.710 1.797 1.00 68.12 100 GLY A N 1
ATOM 769 C CA . GLY A 1 100 ? 9.319 -24.476 2.111 1.00 68.12 100 GLY A CA 1
ATOM 770 C C . GLY A 1 100 ? 8.457 -25.714 1.832 1.00 68.12 100 GLY A C 1
ATOM 771 O O . GLY A 1 100 ? 8.809 -26.541 0.985 1.00 68.12 100 GLY A O 1
ATOM 772 N N . PRO A 1 101 ? 7.351 -25.888 2.573 1.00 71.56 101 PRO A N 1
ATOM 773 C CA . PRO A 1 101 ? 6.416 -26.971 2.313 1.00 71.56 101 PRO A CA 1
ATOM 774 C C . PRO A 1 101 ? 5.751 -26.788 0.944 1.00 71.56 101 PRO A C 1
ATOM 776 O O . PRO A 1 101 ? 5.438 -25.667 0.555 1.00 71.56 101 PRO A O 1
ATOM 779 N N . ASP A 1 102 ? 5.486 -27.896 0.255 1.00 82.44 102 ASP A N 1
ATOM 780 C CA . ASP A 1 102 ? 4.561 -27.912 -0.878 1.00 82.44 102 ASP A CA 1
ATOM 781 C C . ASP A 1 102 ? 3.135 -27.667 -0.352 1.00 82.44 102 ASP A C 1
ATOM 783 O O . ASP A 1 102 ? 2.662 -28.395 0.532 1.00 82.44 102 ASP A O 1
ATOM 787 N N . LEU A 1 103 ? 2.479 -26.610 -0.838 1.00 88.38 103 LEU A N 1
ATOM 788 C CA . LEU A 1 103 ? 1.159 -26.155 -0.394 1.00 88.38 103 LEU A CA 1
ATOM 789 C C . LEU A 1 103 ? 0.222 -26.007 -1.604 1.00 88.38 103 LEU A C 1
ATOM 791 O O . LEU A 1 103 ? -0.057 -24.885 -2.018 1.00 88.38 103 LEU A O 1
ATOM 795 N N . PRO A 1 104 ? -0.331 -27.108 -2.146 1.00 88.25 104 PRO A N 1
ATOM 796 C CA . PRO A 1 104 ? -1.135 -27.054 -3.371 1.00 88.25 104 PRO A CA 1
ATOM 797 C C . PRO A 1 104 ? -2.397 -26.182 -3.265 1.00 88.25 104 PRO A C 1
ATOM 799 O O . PRO A 1 104 ? -2.924 -25.706 -4.264 1.00 88.25 104 PRO A O 1
ATOM 802 N N . ASP A 1 105 ? -2.920 -25.955 -2.052 1.00 90.88 105 ASP A N 1
ATOM 803 C CA . ASP A 1 105 ? -4.044 -25.037 -1.815 1.00 90.88 105 ASP A CA 1
ATOM 804 C C . ASP A 1 105 ? -3.630 -23.552 -1.799 1.00 90.88 105 ASP A C 1
ATOM 806 O O . ASP A 1 105 ? -4.470 -22.679 -1.565 1.00 90.88 105 ASP A O 1
ATOM 810 N N . ARG A 1 106 ? -2.343 -23.273 -2.029 1.00 92.00 106 ARG A N 1
ATOM 811 C CA . ARG A 1 106 ? -1.730 -21.943 -2.109 1.00 92.00 106 ARG A CA 1
ATOM 812 C C . ARG A 1 106 ? -1.103 -21.628 -3.460 1.00 92.00 106 ARG A C 1
ATOM 814 O O . ARG A 1 106 ? -0.568 -20.531 -3.611 1.00 92.00 106 ARG A O 1
ATOM 821 N N . ASP A 1 107 ? -1.230 -22.530 -4.427 1.00 90.81 107 ASP A N 1
ATOM 822 C CA . ASP A 1 107 ? -0.806 -22.277 -5.796 1.00 90.81 107 ASP A CA 1
ATOM 823 C C . ASP A 1 107 ? -1.636 -21.148 -6.414 1.00 90.81 107 ASP A C 1
ATOM 825 O O . ASP A 1 107 ? -2.858 -21.054 -6.245 1.00 90.81 107 ASP A O 1
ATOM 829 N N . LEU A 1 108 ? -0.944 -20.271 -7.132 1.00 93.31 108 LEU A N 1
ATOM 830 C CA . LEU A 1 108 ? -1.516 -19.134 -7.833 1.00 93.31 108 LEU A CA 1
ATOM 831 C C . LEU A 1 108 ? -1.168 -19.252 -9.314 1.00 93.31 108 LEU A C 1
ATOM 833 O O . LEU A 1 108 ? -0.058 -19.633 -9.666 1.00 93.31 108 LEU A O 1
ATOM 837 N N . GLU A 1 109 ? -2.111 -18.886 -10.173 1.00 95.25 109 GLU A N 1
ATOM 838 C CA . GLU A 1 109 ? -1.919 -18.844 -11.621 1.00 95.25 109 GLU A CA 1
ATOM 839 C C . GLU A 1 109 ? -2.436 -17.498 -12.115 1.00 95.25 109 GLU A C 1
ATOM 841 O O . GLU A 1 109 ? -3.630 -17.195 -11.998 1.00 95.25 109 GLU A O 1
ATOM 846 N N . LEU A 1 110 ? -1.523 -16.657 -12.604 1.00 96.94 110 LEU A N 1
ATOM 847 C CA . LEU A 1 110 ? -1.891 -15.342 -13.111 1.00 96.94 110 LEU A CA 1
ATOM 848 C C . LEU A 1 110 ? -2.790 -15.486 -14.351 1.00 96.94 110 LEU A C 1
ATOM 850 O O . LEU A 1 110 ? -2.530 -16.351 -15.185 1.00 96.94 110 LEU A O 1
ATOM 854 N N . PRO A 1 111 ? -3.835 -14.653 -14.507 1.00 97.19 111 PRO A N 1
ATOM 855 C CA . PRO A 1 111 ? -4.706 -14.642 -15.681 1.00 97.19 111 PRO A CA 1
ATOM 856 C C . PRO A 1 111 ? -3.987 -14.626 -17.032 1.00 97.19 111 PRO A C 1
ATOM 858 O O . PRO A 1 111 ? -4.448 -15.286 -17.964 1.00 97.19 111 PRO A O 1
ATOM 861 N N . VAL A 1 112 ? -2.878 -13.891 -17.149 1.00 94.38 112 VAL A N 1
ATOM 862 C CA . VAL A 1 112 ? -2.072 -13.858 -18.380 1.00 94.38 112 VAL A CA 1
ATOM 863 C C . VAL A 1 112 ? -1.283 -15.162 -18.596 1.00 94.38 112 VAL A C 1
ATOM 865 O O . VAL A 1 112 ? -0.902 -15.476 -19.722 1.00 94.38 112 VAL A O 1
ATOM 868 N N . GLY A 1 113 ? -1.090 -15.969 -17.548 1.00 90.00 113 GLY A N 1
ATOM 869 C CA . GLY A 1 113 ? -0.406 -17.267 -17.594 1.00 90.00 113 GLY A CA 1
ATOM 870 C C . GLY A 1 113 ? 1.120 -17.166 -17.614 1.00 90.00 113 GLY A C 1
ATOM 871 O O . GLY A 1 113 ? 1.816 -18.166 -17.784 1.00 90.00 113 GLY A O 1
ATOM 872 N N . GLU A 1 114 ? 1.653 -15.961 -17.445 1.00 83.25 114 GLU A N 1
ATOM 873 C CA . GLU A 1 114 ? 3.078 -15.710 -17.306 1.00 83.25 114 GLU A CA 1
ATOM 874 C C . GLU A 1 114 ? 3.388 -15.585 -15.818 1.00 83.25 114 GLU A C 1
ATOM 876 O O . GLU A 1 114 ? 2.645 -14.941 -15.093 1.00 83.25 114 GLU A O 1
ATOM 881 N N . GLY A 1 115 ? 4.456 -16.209 -15.323 1.00 92.88 115 GLY A N 1
ATOM 882 C CA . GLY A 1 115 ? 4.731 -16.286 -13.882 1.00 92.88 115 GLY A CA 1
ATOM 883 C C . GLY A 1 115 ? 5.002 -14.948 -13.171 1.00 92.88 115 GLY A C 1
ATOM 884 O O . GLY A 1 115 ? 5.250 -14.956 -11.970 1.00 92.88 115 GLY A O 1
ATOM 885 N N . ARG A 1 116 ? 4.942 -13.817 -13.887 1.00 96.19 116 ARG A N 1
ATOM 886 C CA . ARG A 1 116 ? 5.079 -12.435 -13.405 1.00 96.19 116 ARG A CA 1
ATOM 887 C C . ARG A 1 116 ? 3.930 -11.587 -13.950 1.00 96.19 116 ARG A C 1
ATOM 889 O O . ARG A 1 116 ? 3.530 -11.798 -15.096 1.00 96.19 116 ARG A O 1
ATOM 896 N N . THR A 1 117 ? 3.423 -10.648 -13.154 1.00 97.94 117 THR A N 1
ATOM 897 C CA . THR A 1 117 ? 2.322 -9.747 -13.541 1.00 97.94 117 THR A CA 1
ATOM 898 C C . THR A 1 117 ? 2.610 -9.008 -14.848 1.00 97.94 117 THR A C 1
ATOM 900 O O . THR A 1 117 ? 3.711 -8.513 -15.088 1.00 97.94 117 THR A O 1
ATOM 903 N N . ARG A 1 118 ? 1.600 -8.905 -15.715 1.00 97.81 118 ARG A N 1
ATOM 904 C CA . ARG A 1 118 ? 1.701 -8.179 -16.992 1.00 97.81 118 ARG A CA 1
ATOM 905 C C . ARG A 1 118 ? 0.711 -7.036 -17.127 1.00 97.81 118 ARG A C 1
ATOM 907 O O . ARG A 1 118 ? 0.968 -6.123 -17.911 1.00 97.81 118 ARG A O 1
ATOM 914 N N . ASP A 1 119 ? -0.397 -7.086 -16.397 1.00 98.12 119 ASP A N 1
ATOM 915 C CA . ASP A 1 119 ? -1.462 -6.096 -16.493 1.00 98.12 119 ASP A CA 1
ATOM 916 C C . ASP A 1 119 ? -2.288 -5.963 -15.199 1.00 98.12 119 ASP A C 1
ATOM 918 O O . ASP A 1 119 ? -2.112 -6.679 -14.207 1.00 98.12 119 ASP A O 1
ATOM 922 N N . LEU A 1 120 ? -3.244 -5.035 -15.222 1.00 98.38 120 LEU A N 1
ATOM 923 C CA . LEU A 1 120 ? -4.210 -4.809 -14.147 1.00 98.38 120 LEU A CA 1
ATOM 924 C C . LEU A 1 120 ? -5.029 -6.056 -13.761 1.00 98.38 120 LEU A C 1
ATOM 926 O O . LEU A 1 120 ? -5.460 -6.173 -12.609 1.00 98.38 120 LEU A O 1
ATOM 930 N N . ALA A 1 121 ? -5.310 -6.973 -14.692 1.00 98.12 121 ALA A N 1
ATOM 931 C CA . ALA A 1 121 ? -6.094 -8.168 -14.387 1.00 98.12 121 ALA A CA 1
ATOM 932 C C . ALA A 1 121 ? -5.311 -9.126 -13.481 1.00 98.12 121 ALA A C 1
ATOM 934 O O . ALA A 1 121 ? -5.913 -9.695 -12.560 1.00 98.12 121 ALA A O 1
ATOM 935 N N . ASP A 1 122 ? -3.996 -9.233 -13.680 1.00 98.50 122 ASP A N 1
ATOM 936 C CA . ASP A 1 122 ? -3.102 -10.005 -12.819 1.00 98.50 122 ASP A CA 1
ATOM 937 C C . ASP A 1 122 ? -3.024 -9.417 -11.402 1.00 98.50 122 ASP A C 1
ATOM 939 O O . ASP A 1 122 ? -3.248 -10.138 -10.424 1.00 98.50 122 ASP A O 1
ATOM 943 N N . TYR A 1 123 ? -2.820 -8.101 -11.256 1.00 98.75 123 TYR A N 1
ATOM 944 C CA . TYR A 1 123 ? -2.797 -7.468 -9.926 1.00 98.75 123 TYR A CA 1
ATOM 945 C C . TYR A 1 123 ? -4.129 -7.621 -9.189 1.00 98.75 123 TYR A C 1
ATOM 947 O O . TYR A 1 123 ? -4.168 -7.986 -8.010 1.00 98.75 123 TYR A O 1
ATOM 955 N N . ARG A 1 124 ? -5.254 -7.406 -9.881 1.00 98.69 124 ARG A N 1
ATOM 956 C CA . ARG A 1 124 ? -6.587 -7.637 -9.306 1.00 98.69 124 ARG A CA 1
ATOM 957 C C . ARG A 1 124 ? -6.773 -9.094 -8.892 1.00 98.69 124 ARG A C 1
ATOM 959 O O . ARG A 1 124 ? -7.340 -9.359 -7.832 1.00 98.69 124 ARG A O 1
ATOM 966 N N . TYR A 1 125 ? -6.294 -10.047 -9.695 1.00 98.38 125 TYR A N 1
ATOM 967 C CA . TYR A 1 125 ? -6.296 -11.460 -9.325 1.00 98.38 125 TYR A CA 1
ATOM 968 C C . TYR A 1 125 ? -5.525 -11.695 -8.025 1.00 98.38 125 TYR A C 1
ATOM 970 O O . TYR A 1 125 ? -6.111 -12.243 -7.093 1.00 98.38 125 TYR A O 1
ATOM 978 N N . LEU A 1 126 ? -4.287 -11.213 -7.913 1.00 98.38 126 LEU A N 1
ATOM 979 C CA . LEU A 1 126 ? -3.468 -11.371 -6.708 1.00 98.38 126 LEU A CA 1
ATOM 980 C C . LEU A 1 126 ? -4.148 -10.774 -5.473 1.00 98.38 126 LEU A C 1
ATOM 982 O O . LEU A 1 126 ? -4.297 -11.450 -4.451 1.00 98.38 126 LEU A O 1
ATOM 986 N N . HIS A 1 127 ? -4.667 -9.550 -5.580 1.00 98.50 127 HIS A N 1
ATOM 987 C CA . HIS A 1 127 ? -5.389 -8.906 -4.486 1.00 98.50 127 HIS A CA 1
ATOM 988 C C . HIS A 1 127 ? -6.619 -9.701 -4.024 1.00 98.50 127 HIS A C 1
ATOM 990 O O . HIS A 1 127 ? -6.856 -9.783 -2.809 1.00 98.50 127 HIS A O 1
ATOM 996 N N . ARG A 1 128 ? -7.388 -10.296 -4.951 1.00 98.00 128 ARG A N 1
ATOM 997 C CA . ARG A 1 128 ? -8.518 -11.187 -4.624 1.00 98.00 128 ARG A CA 1
ATOM 998 C C . ARG A 1 128 ? -8.037 -12.482 -3.987 1.00 98.00 128 ARG A C 1
ATOM 1000 O O . ARG A 1 128 ? -8.573 -12.858 -2.945 1.00 98.00 128 ARG A O 1
ATOM 1007 N N . SER A 1 129 ? -7.037 -13.129 -4.580 1.00 97.75 129 SER A N 1
ATOM 1008 C CA . SER A 1 129 ? -6.490 -14.413 -4.140 1.00 97.75 129 SER A CA 1
ATOM 1009 C C . SER A 1 129 ? -5.953 -14.327 -2.716 1.00 97.75 129 SER A C 1
ATOM 1011 O O . SER A 1 129 ? -6.400 -15.085 -1.856 1.00 97.75 129 SER A O 1
ATOM 1013 N N . TYR A 1 130 ? -5.134 -13.321 -2.401 1.00 98.19 130 TYR A N 1
ATOM 1014 C CA . TYR A 1 130 ? -4.629 -13.103 -1.040 1.00 98.19 130 TYR A CA 1
ATOM 1015 C C . TYR A 1 130 ? -5.774 -12.888 -0.042 1.00 98.19 130 TYR A C 1
ATOM 1017 O O . TYR A 1 130 ? -5.797 -13.475 1.042 1.00 98.19 130 TYR A O 1
ATOM 1025 N N . ARG A 1 131 ? -6.796 -12.114 -0.433 1.00 97.19 131 ARG A N 1
ATOM 1026 C CA . ARG A 1 131 ? -7.989 -11.842 0.386 1.00 97.19 131 ARG A CA 1
ATOM 1027 C C . ARG A 1 131 ? -8.938 -13.030 0.523 1.00 97.19 131 ARG A C 1
ATOM 1029 O O . ARG A 1 131 ? -9.899 -12.914 1.283 1.00 97.19 131 ARG A O 1
ATOM 1036 N N . THR A 1 132 ? -8.704 -14.169 -0.133 1.00 96.75 132 THR A N 1
ATOM 1037 C CA . THR A 1 132 ? -9.458 -15.406 0.150 1.00 96.75 132 THR A CA 1
ATOM 1038 C C . THR A 1 132 ? -9.077 -16.020 1.500 1.00 96.75 132 THR A C 1
ATOM 1040 O O . THR A 1 132 ? -9.906 -16.704 2.112 1.00 96.75 132 THR A O 1
ATOM 1043 N N . ASP A 1 133 ? -7.872 -15.726 2.005 1.00 98.00 133 ASP A N 1
ATOM 1044 C CA . ASP A 1 133 ? -7.382 -16.256 3.272 1.00 98.00 133 ASP A CA 1
ATOM 1045 C C . ASP A 1 133 ? -8.258 -15.797 4.450 1.00 98.00 133 ASP A C 1
ATOM 1047 O O . ASP A 1 133 ? -8.496 -14.608 4.687 1.00 98.00 133 ASP A O 1
ATOM 1051 N N . ARG A 1 134 ? -8.753 -16.764 5.231 1.00 97.38 134 ARG A N 1
ATOM 1052 C CA . ARG A 1 134 ? -9.674 -16.494 6.344 1.00 97.38 134 ARG A CA 1
ATOM 105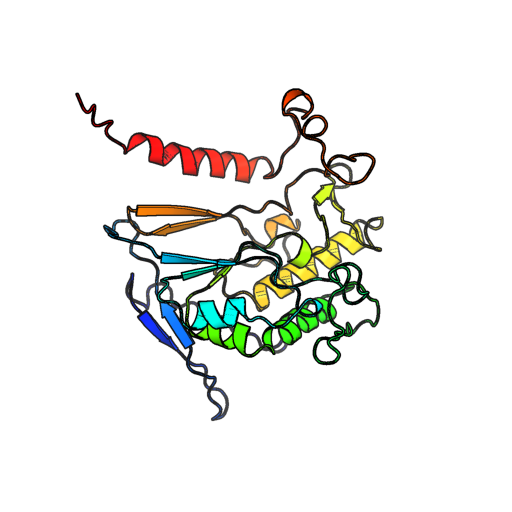3 C C . ARG A 1 134 ? -9.015 -15.786 7.523 1.00 97.38 134 ARG A C 1
ATOM 1055 O O . ARG A 1 134 ? -9.721 -15.118 8.276 1.00 97.38 134 ARG A O 1
ATOM 1062 N N . LEU A 1 135 ? -7.713 -15.948 7.726 1.00 98.38 135 LEU A N 1
ATOM 1063 C CA . LEU A 1 135 ? -6.973 -15.283 8.793 1.00 98.38 135 LEU A CA 1
ATOM 1064 C C . LEU A 1 135 ? -6.683 -13.828 8.422 1.00 98.38 135 LEU A C 1
ATOM 1066 O O . LEU A 1 135 ? -6.905 -12.965 9.271 1.00 98.38 135 LEU A O 1
ATOM 1070 N N . LEU A 1 136 ? -6.329 -13.542 7.163 1.00 98.44 136 LEU A N 1
ATOM 1071 C CA . LEU A 1 136 ? -6.245 -12.162 6.669 1.00 98.44 136 LEU A CA 1
ATOM 1072 C C . LEU A 1 136 ? -7.591 -11.456 6.798 1.00 98.44 136 LEU A C 1
ATOM 1074 O O . LEU A 1 136 ? -7.688 -10.396 7.409 1.00 98.44 136 LEU A O 1
ATOM 1078 N N . GLN A 1 137 ? -8.654 -12.082 6.294 1.00 98.25 137 GLN A N 1
ATOM 1079 C CA . GLN A 1 137 ? -9.999 -11.536 6.407 1.00 98.25 137 GLN A CA 1
ATOM 1080 C C . GLN A 1 137 ? -10.382 -11.199 7.858 1.00 98.25 137 GLN A C 1
ATOM 1082 O O . GLN A 1 137 ? -10.927 -10.132 8.107 1.00 98.25 137 GLN A O 1
ATOM 1087 N N . ARG A 1 138 ? -10.097 -12.093 8.816 1.00 98.44 138 ARG A N 1
ATOM 1088 C CA . ARG A 1 138 ? -10.394 -11.858 10.239 1.00 98.44 138 ARG A CA 1
ATOM 1089 C C . ARG A 1 138 ? -9.571 -10.716 10.829 1.00 98.44 138 ARG A C 1
ATOM 1091 O O . ARG A 1 138 ? -10.094 -9.984 11.659 1.00 98.44 138 ARG A O 1
ATOM 1098 N N . ALA A 1 139 ? -8.307 -10.574 10.431 1.00 98.38 139 ALA A N 1
ATOM 1099 C CA . ALA A 1 139 ? -7.466 -9.471 10.888 1.00 98.38 139 ALA A CA 1
ATOM 1100 C C . ALA A 1 139 ? -8.010 -8.120 10.396 1.00 98.38 139 ALA A C 1
ATOM 1102 O O . ALA A 1 139 ? -8.165 -7.206 11.202 1.00 98.38 139 ALA A O 1
ATOM 1103 N N . LEU A 1 140 ? -8.390 -8.035 9.116 1.00 98.00 140 LEU A N 1
ATOM 1104 C CA . LEU A 1 140 ? -8.999 -6.835 8.523 1.00 98.00 140 LEU A CA 1
ATOM 1105 C C . LEU A 1 140 ? -10.394 -6.523 9.091 1.00 98.00 140 LEU A C 1
ATOM 1107 O O . LEU A 1 140 ? -10.799 -5.369 9.149 1.00 98.00 140 LEU A O 1
ATOM 1111 N N . GLU A 1 141 ? -11.144 -7.541 9.517 1.00 98.19 141 GLU A N 1
ATOM 1112 C CA . GLU A 1 141 ? -12.433 -7.358 10.197 1.00 98.19 141 GLU A CA 1
ATOM 1113 C C . GLU A 1 141 ? -12.286 -6.876 11.640 1.00 98.19 141 GLU A C 1
ATOM 1115 O O . GLU A 1 141 ? -13.206 -6.255 12.167 1.00 98.19 141 GLU A O 1
ATOM 1120 N N . ALA A 1 142 ? -11.171 -7.186 12.301 1.00 98.25 142 ALA A N 1
ATOM 1121 C CA . ALA A 1 142 ? -10.980 -6.897 13.718 1.00 98.25 142 ALA A CA 1
ATOM 1122 C C . ALA A 1 142 ? -10.452 -5.480 13.989 1.00 98.25 142 ALA A C 1
ATOM 1124 O O . ALA A 1 142 ? -10.752 -4.936 15.063 1.00 98.25 142 ALA A O 1
ATOM 1125 N N . HIS A 1 143 ? -9.688 -4.916 13.044 1.00 98.25 143 HIS A N 1
ATOM 1126 C CA . HIS A 1 143 ? -8.835 -3.741 13.246 1.00 98.25 143 HIS A CA 1
ATOM 1127 C C . HIS A 1 143 ? -8.875 -2.769 12.065 1.00 98.25 143 HIS A C 1
ATOM 1129 O O . HIS A 1 143 ? -8.988 -3.183 10.912 1.00 98.25 143 HIS A O 1
ATOM 1135 N N . THR A 1 144 ? -8.695 -1.475 12.344 1.00 97.75 144 THR A N 1
ATOM 1136 C CA . THR A 1 144 ? -8.430 -0.474 11.299 1.00 97.75 144 THR A CA 1
ATOM 1137 C C . THR A 1 144 ? -7.031 -0.698 10.727 1.00 97.75 144 THR A C 1
ATOM 1139 O O . THR A 1 144 ? -6.053 -0.708 11.476 1.00 97.75 144 THR A O 1
ATOM 1142 N N . LEU A 1 145 ? -6.941 -0.864 9.406 1.00 98.31 145 LEU A N 1
ATOM 1143 C CA . LEU A 1 145 ? -5.678 -0.994 8.681 1.00 98.31 145 LEU A CA 1
ATOM 1144 C C . LEU A 1 145 ? -5.120 0.391 8.319 1.00 98.31 145 LEU A C 1
ATOM 1146 O O . LEU A 1 145 ? -5.831 1.210 7.744 1.00 98.31 145 LEU A O 1
ATOM 1150 N N . ILE A 1 146 ? -3.834 0.605 8.588 1.00 98.25 146 ILE A N 1
ATOM 1151 C CA . ILE A 1 146 ? -3.015 1.714 8.097 1.00 98.25 146 ILE A CA 1
ATOM 1152 C C . ILE A 1 146 ? -1.996 1.110 7.116 1.00 98.25 146 ILE A C 1
ATOM 1154 O O . ILE A 1 146 ? -1.000 0.532 7.557 1.00 98.25 146 ILE A O 1
ATOM 1158 N N . PRO A 1 147 ? -2.259 1.160 5.798 1.00 97.81 147 PRO A N 1
ATOM 1159 C CA . PRO A 1 147 ? -1.407 0.496 4.818 1.00 97.81 147 PRO A CA 1
ATOM 1160 C C . PRO A 1 147 ? -0.381 1.436 4.172 1.00 97.81 147 PRO A C 1
ATOM 1162 O O . PRO A 1 147 ? -0.704 2.572 3.812 1.00 97.81 147 PRO A O 1
ATOM 1165 N N . ALA A 1 148 ? 0.826 0.922 3.972 1.00 96.88 148 ALA A N 1
ATOM 1166 C CA . ALA A 1 148 ? 1.811 1.374 2.993 1.00 96.88 148 ALA A CA 1
ATOM 1167 C C . ALA A 1 148 ? 1.989 0.295 1.906 1.00 96.88 148 ALA A C 1
ATOM 1169 O O . ALA A 1 148 ? 1.235 -0.685 1.869 1.00 96.88 148 ALA A O 1
ATOM 1170 N N . TRP A 1 149 ? 2.969 0.498 1.034 1.00 97.44 149 TRP A N 1
ATOM 1171 C CA . TRP A 1 149 ? 3.502 -0.511 0.127 1.00 97.44 149 TRP A CA 1
ATOM 1172 C C . TRP A 1 149 ? 5.004 -0.679 0.331 1.00 97.44 149 TRP A C 1
ATOM 1174 O O . TRP A 1 149 ? 5.632 0.140 1.002 1.00 97.44 149 TRP A O 1
ATOM 1184 N N . ASP A 1 150 ? 5.543 -1.713 -0.292 1.00 98.31 150 ASP A N 1
ATOM 1185 C CA . ASP A 1 150 ? 6.944 -1.830 -0.651 1.00 98.31 150 ASP A CA 1
ATOM 1186 C C . ASP A 1 150 ? 7.014 -2.241 -2.138 1.00 98.31 150 ASP A C 1
ATOM 1188 O O . ASP A 1 150 ? 6.155 -1.848 -2.934 1.00 98.31 150 ASP A O 1
ATOM 1192 N N . ASP A 1 151 ? 8.040 -2.960 -2.571 1.00 97.75 151 ASP A N 1
ATOM 1193 C CA . ASP A 1 151 ? 8.267 -3.269 -3.979 1.00 97.75 151 ASP A CA 1
ATOM 1194 C C . ASP A 1 151 ? 7.306 -4.316 -4.547 1.00 97.75 151 ASP A C 1
ATOM 1196 O O . ASP A 1 151 ? 6.843 -4.149 -5.677 1.00 97.75 151 ASP A O 1
ATOM 1200 N N . HIS A 1 152 ? 6.935 -5.351 -3.786 1.00 98.38 152 HIS A N 1
ATOM 1201 C CA . HIS A 1 152 ? 6.124 -6.460 -4.304 1.00 98.38 152 HIS A CA 1
ATOM 1202 C C . HIS A 1 152 ? 4.646 -6.119 -4.559 1.00 98.38 152 HIS A C 1
ATOM 1204 O O . HIS A 1 152 ? 3.926 -6.887 -5.207 1.00 98.38 152 HIS A O 1
ATOM 1210 N N . GLU A 1 153 ? 4.178 -4.947 -4.126 1.00 98.38 153 GLU A N 1
ATOM 1211 C CA . GLU A 1 153 ? 2.937 -4.365 -4.640 1.00 98.38 153 GLU A CA 1
ATOM 1212 C C . GLU A 1 153 ? 3.001 -4.058 -6.143 1.00 98.38 153 GLU A C 1
ATOM 1214 O O . GLU A 1 153 ? 1.953 -3.998 -6.788 1.00 98.38 153 GLU A O 1
ATOM 1219 N N . ILE A 1 154 ? 4.205 -3.856 -6.686 1.00 98.12 154 ILE A N 1
ATOM 1220 C CA . ILE A 1 154 ? 4.460 -3.499 -8.080 1.00 98.12 154 ILE A CA 1
ATOM 1221 C C . ILE A 1 154 ? 5.347 -4.562 -8.737 1.00 98.12 154 ILE A C 1
ATOM 1223 O O . ILE A 1 154 ? 4.848 -5.373 -9.512 1.00 98.12 154 ILE A O 1
ATOM 1227 N N . ALA A 1 155 ? 6.647 -4.549 -8.458 1.00 97.38 155 ALA A N 1
ATOM 1228 C CA . ALA A 1 155 ? 7.636 -5.480 -8.979 1.00 97.38 155 ALA A CA 1
ATOM 1229 C C . ALA A 1 155 ? 8.869 -5.486 -8.075 1.00 97.38 155 ALA A C 1
ATOM 1231 O O . ALA A 1 155 ? 9.293 -4.421 -7.625 1.00 97.38 155 ALA A O 1
ATOM 1232 N N . ASN A 1 156 ? 9.444 -6.670 -7.854 1.00 96.75 156 ASN A N 1
ATOM 1233 C CA . ASN A 1 156 ? 10.621 -6.865 -7.009 1.00 96.75 156 ASN A CA 1
ATOM 1234 C C . ASN A 1 156 ? 11.728 -5.834 -7.294 1.00 96.75 156 ASN A C 1
ATOM 1236 O O . ASN A 1 156 ? 12.102 -5.599 -8.446 1.00 96.75 156 ASN A O 1
ATOM 1240 N N . ASP A 1 157 ? 12.249 -5.228 -6.231 1.00 94.25 157 ASP A N 1
ATOM 1241 C CA . ASP A 1 157 ? 13.313 -4.226 -6.248 1.00 94.25 157 ASP A CA 1
ATOM 1242 C C . ASP A 1 157 ? 13.067 -3.007 -7.160 1.00 94.25 157 ASP A C 1
ATOM 1244 O O . ASP A 1 157 ? 14.014 -2.373 -7.631 1.00 94.25 157 ASP A O 1
ATOM 1248 N N . ILE A 1 158 ? 11.804 -2.617 -7.380 1.00 97.31 158 ILE A N 1
ATOM 1249 C CA . ILE A 1 158 ? 11.482 -1.435 -8.192 1.00 97.31 158 ILE A CA 1
ATOM 1250 C C . ILE A 1 158 ? 12.139 -0.143 -7.665 1.00 97.31 158 ILE A C 1
ATOM 1252 O O . ILE A 1 158 ? 12.177 0.133 -6.460 1.00 97.31 158 ILE A O 1
ATOM 1256 N N . TYR A 1 159 ? 12.636 0.662 -8.604 1.00 96.88 159 TYR A N 1
ATOM 1257 C CA . TYR A 1 159 ? 13.218 1.988 -8.407 1.00 96.88 159 TYR A CA 1
ATOM 1258 C C . TYR A 1 159 ? 12.888 2.911 -9.592 1.00 96.88 159 TYR A C 1
ATOM 1260 O O . TYR A 1 159 ? 12.370 2.462 -10.621 1.00 96.88 159 TYR A O 1
ATOM 1268 N N . TRP A 1 160 ? 13.212 4.201 -9.472 1.00 96.62 160 TRP A N 1
ATOM 1269 C CA . TRP A 1 160 ? 13.086 5.160 -10.568 1.00 96.62 160 TRP A CA 1
ATOM 1270 C C . TRP A 1 160 ? 14.421 5.368 -11.285 1.00 96.62 160 TRP A C 1
ATOM 1272 O O . TRP A 1 160 ? 15.421 5.732 -10.666 1.00 96.62 160 TRP A O 1
ATOM 1282 N N . ASP A 1 161 ? 14.449 5.149 -12.599 1.00 95.12 161 ASP A N 1
ATOM 1283 C CA . ASP A 1 161 ? 15.587 5.504 -13.442 1.00 95.12 161 ASP A CA 1
ATOM 1284 C C . ASP A 1 161 ? 15.372 6.912 -14.012 1.00 95.12 161 ASP A C 1
ATOM 1286 O O . ASP A 1 161 ? 14.618 7.118 -14.968 1.00 95.12 161 ASP A O 1
ATOM 1290 N N . TYR A 1 162 ? 16.036 7.897 -13.404 1.00 93.12 162 TYR A N 1
ATOM 1291 C CA . TYR A 1 162 ? 15.941 9.301 -13.803 1.00 93.12 162 TYR A CA 1
ATOM 1292 C C . TYR A 1 162 ? 16.617 9.611 -15.149 1.00 93.12 162 TYR A C 1
ATOM 1294 O O . TYR A 1 162 ? 16.339 10.667 -15.716 1.00 93.12 162 TYR A O 1
ATOM 1302 N N . GLU A 1 163 ? 17.465 8.728 -15.697 1.00 93.19 163 GLU A N 1
ATOM 1303 C CA . GLU A 1 163 ? 18.069 8.949 -17.021 1.00 93.19 163 GLU A CA 1
ATOM 1304 C C . GLU A 1 163 ? 17.052 8.745 -18.150 1.00 93.19 163 GLU A C 1
ATOM 1306 O O . GLU A 1 163 ? 17.102 9.436 -19.171 1.00 93.19 163 GLU A O 1
ATOM 1311 N N . VAL A 1 164 ? 16.113 7.814 -17.959 1.00 95.00 164 VAL A N 1
ATOM 1312 C CA . VAL A 1 164 ? 15.045 7.499 -18.925 1.00 95.00 164 VAL A CA 1
ATOM 1313 C C . VAL A 1 164 ? 13.651 7.946 -18.466 1.00 95.00 164 VAL A C 1
ATOM 1315 O O . VAL A 1 164 ? 12.687 7.752 -19.202 1.00 95.00 164 VAL A O 1
ATOM 1318 N N . ASP A 1 165 ? 13.558 8.551 -17.278 1.00 95.38 165 ASP A N 1
ATOM 1319 C CA . ASP A 1 165 ? 12.330 8.997 -16.600 1.00 95.38 165 ASP A CA 1
ATOM 1320 C C . ASP A 1 165 ? 11.245 7.906 -16.531 1.00 95.38 165 ASP A C 1
ATOM 1322 O O . ASP A 1 165 ? 10.091 8.121 -16.907 1.00 95.38 165 ASP A O 1
ATOM 1326 N N . ALA A 1 166 ? 11.629 6.706 -16.083 1.00 97.06 166 ALA A N 1
ATOM 1327 C CA . ALA A 1 166 ? 10.737 5.549 -16.004 1.00 97.06 166 ALA A CA 1
ATOM 1328 C C . ALA A 1 166 ? 11.121 4.584 -14.867 1.00 97.06 166 ALA A C 1
ATOM 1330 O O . ALA A 1 166 ? 12.280 4.552 -14.444 1.00 97.06 166 ALA A O 1
ATOM 1331 N N . PRO A 1 167 ? 10.180 3.753 -14.380 1.00 97.69 167 PRO A N 1
ATOM 1332 C CA . PRO A 1 167 ? 10.495 2.729 -13.396 1.00 97.69 167 PRO A CA 1
ATOM 1333 C C . PRO A 1 167 ? 11.297 1.574 -14.009 1.00 97.69 167 PRO A C 1
ATOM 1335 O O . PRO A 1 167 ? 11.052 1.156 -15.143 1.00 97.69 167 PRO A O 1
ATOM 1338 N N . ARG A 1 168 ? 12.203 1.006 -13.211 1.00 97.44 168 ARG A N 1
ATOM 1339 C CA . ARG A 1 168 ? 12.927 -0.246 -13.483 1.00 97.44 168 ARG A CA 1
ATOM 1340 C C . ARG A 1 168 ? 12.838 -1.165 -12.272 1.00 97.44 168 ARG A C 1
ATOM 1342 O O . ARG A 1 168 ? 12.660 -0.684 -11.159 1.00 97.44 168 ARG A O 1
ATOM 1349 N N . ALA A 1 169 ? 12.936 -2.470 -12.494 1.00 95.88 169 ALA A N 1
ATOM 1350 C CA . ALA A 1 169 ? 12.762 -3.486 -11.457 1.00 95.88 169 ALA A CA 1
ATOM 1351 C C . ALA A 1 169 ? 13.417 -4.810 -11.881 1.00 95.88 169 ALA A C 1
ATOM 1353 O O . ALA A 1 169 ? 13.792 -4.977 -13.042 1.00 95.88 169 ALA A O 1
ATOM 1354 N N . ASP A 1 170 ? 13.470 -5.790 -10.983 1.00 94.38 170 ASP A N 1
ATOM 1355 C CA . ASP A 1 170 ? 13.704 -7.189 -11.351 1.00 94.38 170 ASP A CA 1
ATOM 1356 C C . ASP A 1 170 ? 12.444 -7.768 -12.018 1.00 94.38 170 ASP A C 1
ATOM 1358 O O . ASP A 1 170 ? 11.604 -8.429 -11.402 1.00 94.38 170 ASP A O 1
ATOM 1362 N N . HIS A 1 171 ? 12.266 -7.433 -13.299 1.00 95.94 171 HIS A N 1
ATOM 1363 C CA . HIS A 1 171 ? 11.085 -7.804 -14.065 1.00 95.94 171 HIS A CA 1
ATOM 1364 C C . HIS A 1 171 ? 11.399 -7.997 -15.560 1.00 95.94 171 HIS A C 1
ATOM 1366 O O . HIS A 1 171 ? 12.153 -7.206 -16.131 1.00 95.94 171 HIS A O 1
ATOM 1372 N N . PRO A 1 172 ? 10.767 -8.960 -16.267 1.00 96.06 172 PRO A N 1
ATOM 1373 C CA . PRO A 1 172 ? 10.992 -9.168 -17.704 1.00 96.06 172 PRO A CA 1
ATOM 1374 C C . PRO A 1 172 ? 10.661 -7.973 -18.610 1.00 96.06 172 PRO A C 1
ATOM 1376 O O . PRO A 1 172 ? 11.078 -7.951 -19.764 1.00 96.06 172 PRO A O 1
ATOM 1379 N N . LEU A 1 173 ? 9.881 -7.000 -18.126 1.00 96.75 173 LEU A N 1
ATOM 1380 C CA . LEU A 1 173 ? 9.598 -5.756 -18.855 1.00 96.75 173 LEU A CA 1
ATOM 1381 C C . LEU A 1 173 ? 10.628 -4.652 -18.588 1.00 96.75 173 LEU A C 1
ATOM 1383 O O . LEU A 1 173 ? 10.495 -3.590 -19.182 1.00 96.75 173 LEU A O 1
ATOM 1387 N N . SER A 1 174 ? 11.634 -4.864 -17.729 1.00 96.06 174 SER A N 1
ATOM 1388 C CA . SER A 1 174 ? 12.488 -3.779 -17.220 1.00 96.06 174 SER A CA 1
ATOM 1389 C C . SER A 1 174 ? 13.269 -3.011 -18.291 1.00 96.06 174 SER A C 1
ATOM 1391 O O . SER A 1 174 ? 13.655 -1.871 -18.042 1.00 96.06 174 SER A O 1
ATOM 1393 N N . ASP A 1 175 ? 13.498 -3.604 -19.464 1.00 95.69 175 ASP A N 1
ATOM 1394 C CA . ASP A 1 175 ? 14.173 -2.947 -20.590 1.00 95.69 175 ASP A CA 1
ATOM 1395 C C . ASP A 1 175 ? 13.210 -2.200 -21.538 1.00 95.69 175 ASP A C 1
ATOM 1397 O O . ASP A 1 175 ? 13.654 -1.581 -22.505 1.00 95.69 175 ASP A O 1
ATOM 1401 N N . ASP A 1 176 ? 11.899 -2.219 -21.269 1.00 98.19 176 ASP A N 1
ATOM 1402 C CA . ASP A 1 176 ? 10.875 -1.423 -21.957 1.00 98.19 176 ASP A CA 1
ATOM 1403 C C . ASP A 1 176 ? 10.274 -0.385 -20.983 1.00 98.19 176 ASP A C 1
ATOM 1405 O O . ASP A 1 176 ? 9.318 -0.685 -20.254 1.00 98.19 176 ASP A O 1
ATOM 1409 N N . PRO A 1 177 ? 10.792 0.862 -20.985 1.00 98.00 177 PRO A N 1
ATOM 1410 C CA . PRO A 1 177 ? 10.316 1.942 -20.118 1.00 98.00 177 PRO A CA 1
ATOM 1411 C C . PRO A 1 177 ? 8.807 2.192 -20.208 1.00 98.00 177 PRO A C 1
ATOM 1413 O O . PRO A 1 177 ? 8.150 2.468 -19.202 1.00 98.00 177 PRO A O 1
ATOM 1416 N N . ALA A 1 178 ? 8.226 2.070 -21.406 1.00 98.12 178 ALA A N 1
ATOM 1417 C CA . ALA A 1 178 ? 6.806 2.321 -21.609 1.00 98.12 178 ALA A CA 1
ATOM 1418 C C . ALA A 1 178 ? 5.958 1.172 -21.049 1.00 98.12 178 ALA A C 1
ATOM 1420 O O . ALA A 1 178 ? 4.874 1.413 -20.514 1.00 98.12 178 ALA A O 1
ATOM 1421 N N . ALA A 1 179 ? 6.428 -0.072 -21.163 1.00 98.25 179 ALA A N 1
ATOM 1422 C CA . ALA A 1 179 ? 5.762 -1.224 -20.567 1.00 98.25 179 ALA A CA 1
ATOM 1423 C C . ALA A 1 179 ? 5.860 -1.223 -19.037 1.00 98.25 179 ALA A C 1
ATOM 1425 O O . ALA A 1 179 ? 4.827 -1.403 -18.395 1.00 98.25 179 ALA A O 1
ATOM 1426 N N . MET A 1 180 ? 7.030 -0.938 -18.454 1.00 98.31 180 MET A N 1
ATOM 1427 C CA . MET A 1 180 ? 7.161 -0.795 -16.996 1.00 98.31 180 MET A CA 1
ATOM 1428 C C . MET A 1 180 ? 6.310 0.349 -16.454 1.00 98.31 180 MET A C 1
ATOM 1430 O O . MET A 1 180 ? 5.627 0.174 -15.453 1.00 98.31 180 MET A O 1
ATOM 1434 N N . THR A 1 181 ? 6.263 1.490 -17.147 1.00 98.31 181 THR A N 1
ATOM 1435 C CA . THR A 1 181 ? 5.396 2.608 -16.746 1.00 98.31 181 THR A CA 1
ATOM 1436 C C . THR A 1 181 ? 3.921 2.194 -16.708 1.00 98.31 181 THR A C 1
ATOM 1438 O O . THR A 1 181 ? 3.216 2.512 -15.750 1.00 98.31 181 THR A O 1
ATOM 1441 N N . ARG A 1 182 ? 3.441 1.448 -17.717 1.00 98.38 182 ARG A N 1
ATOM 1442 C CA . ARG A 1 182 ? 2.063 0.925 -17.727 1.00 98.38 182 ARG A CA 1
ATOM 1443 C C . ARG A 1 182 ? 1.826 -0.089 -16.608 1.00 98.38 182 ARG A C 1
ATOM 1445 O O . ARG A 1 182 ? 0.815 0.014 -15.924 1.00 98.38 182 ARG A O 1
ATOM 1452 N N . LEU A 1 183 ? 2.762 -1.014 -16.391 1.00 98.62 183 LEU A N 1
ATOM 1453 C CA . LEU A 1 183 ? 2.670 -2.017 -15.328 1.00 98.62 183 LEU A CA 1
ATOM 1454 C C . LEU A 1 183 ? 2.585 -1.358 -13.942 1.00 98.62 183 LEU A C 1
ATOM 1456 O O . LEU A 1 183 ? 1.710 -1.697 -13.151 1.00 98.62 183 LEU A O 1
ATOM 1460 N N . THR A 1 184 ? 3.435 -0.363 -13.673 1.00 98.62 184 THR A N 1
ATOM 1461 C CA . THR A 1 184 ? 3.400 0.405 -12.423 1.00 98.62 184 THR A CA 1
ATOM 1462 C C . THR A 1 184 ? 2.084 1.167 -12.267 1.00 98.62 184 THR A C 1
ATOM 1464 O O . THR A 1 184 ? 1.507 1.165 -11.181 1.00 98.62 184 THR A O 1
ATOM 1467 N N . ALA A 1 185 ? 1.548 1.767 -13.338 1.00 98.50 185 ALA A N 1
ATOM 1468 C CA . ALA A 1 185 ? 0.233 2.412 -13.294 1.00 98.50 185 ALA A CA 1
ATOM 1469 C C . ALA A 1 185 ? -0.896 1.421 -12.947 1.00 98.50 185 ALA A C 1
ATOM 1471 O O . ALA A 1 185 ? -1.790 1.763 -12.168 1.00 98.50 185 ALA A O 1
ATOM 1472 N N . ASP A 1 186 ? -0.846 0.208 -13.501 1.00 98.56 186 ASP A N 1
ATOM 1473 C CA . ASP A 1 186 ? -1.802 -0.867 -13.229 1.00 98.56 186 ASP A CA 1
ATOM 1474 C C . ASP A 1 186 ? -1.705 -1.358 -11.774 1.00 98.56 186 ASP A C 1
ATOM 1476 O O . ASP A 1 186 ? -2.729 -1.492 -11.097 1.00 98.56 186 ASP A O 1
ATOM 1480 N N . ALA A 1 187 ? -0.488 -1.546 -11.258 1.00 98.62 187 ALA A N 1
ATOM 1481 C CA . ALA A 1 187 ? -0.235 -1.890 -9.859 1.00 98.62 187 ALA A CA 1
ATOM 1482 C C . ALA A 1 187 ? -0.789 -0.823 -8.900 1.00 98.62 187 ALA A C 1
ATOM 1484 O O . ALA A 1 187 ? -1.538 -1.135 -7.973 1.00 98.62 187 ALA A O 1
ATOM 1485 N N . MET A 1 188 ? -0.502 0.456 -9.172 1.00 98.31 188 MET A N 1
ATOM 1486 C CA . MET A 1 188 ? -1.040 1.595 -8.421 1.00 98.31 188 MET A CA 1
ATOM 1487 C C . MET A 1 188 ? -2.573 1.610 -8.433 1.00 98.31 188 MET A C 1
ATOM 1489 O O . MET A 1 188 ? -3.203 1.823 -7.394 1.00 98.31 188 MET A O 1
ATOM 1493 N N . HIS A 1 189 ? -3.191 1.354 -9.590 1.00 98.00 189 HIS A N 1
ATOM 1494 C CA . HIS A 1 189 ? -4.647 1.279 -9.708 1.00 98.00 189 HIS A CA 1
ATOM 1495 C C . HIS A 1 189 ? -5.210 0.167 -8.814 1.00 98.00 189 HIS A C 1
ATOM 1497 O O . HIS A 1 189 ? -6.119 0.414 -8.019 1.00 98.00 189 HIS A O 1
ATOM 1503 N N . ALA A 1 190 ? -4.657 -1.045 -8.902 1.00 98.44 190 ALA A N 1
ATOM 1504 C CA . ALA A 1 190 ? -5.099 -2.175 -8.091 1.00 98.44 190 ALA A CA 1
ATOM 1505 C C . ALA A 1 190 ? -4.892 -1.920 -6.589 1.00 98.44 190 ALA A C 1
ATOM 1507 O O . ALA A 1 190 ? -5.793 -2.182 -5.787 1.00 98.44 190 ALA A O 1
ATOM 1508 N N . TRP A 1 191 ? -3.756 -1.337 -6.197 1.00 98.25 191 TRP A N 1
ATOM 1509 C CA . TRP A 1 191 ? -3.499 -0.961 -4.809 1.00 98.25 191 TRP A CA 1
ATOM 1510 C C . TRP A 1 191 ? -4.562 0.016 -4.299 1.00 98.25 191 TRP A C 1
ATOM 1512 O O . TRP A 1 191 ? -5.166 -0.216 -3.248 1.00 98.25 191 TRP A O 1
ATOM 1522 N N . TRP A 1 192 ? -4.871 1.061 -5.074 1.00 97.56 192 TRP A N 1
ATOM 1523 C CA . TRP A 1 192 ? -5.910 2.027 -4.721 1.00 97.56 192 TRP A CA 1
ATOM 1524 C C . TRP A 1 192 ? -7.297 1.380 -4.589 1.00 97.56 192 TRP A C 1
ATOM 1526 O O . TRP A 1 192 ? -8.038 1.719 -3.662 1.00 97.56 192 TRP A O 1
ATOM 1536 N N . GLU A 1 193 ? -7.652 0.430 -5.457 1.00 97.50 193 GLU A N 1
ATOM 1537 C CA . GLU A 1 193 ? -8.926 -0.300 -5.386 1.00 97.50 193 GLU A CA 1
ATOM 1538 C C . GLU A 1 193 ? -9.058 -1.132 -4.109 1.00 97.50 193 GLU A C 1
ATOM 1540 O O . GLU A 1 193 ? -10.115 -1.159 -3.471 1.00 97.50 193 GLU A O 1
ATOM 1545 N N . TYR A 1 194 ? -7.987 -1.835 -3.745 1.00 97.88 194 TYR A N 1
ATOM 1546 C CA . TYR A 1 194 ? -8.039 -2.907 -2.758 1.00 97.88 194 TYR A CA 1
ATOM 1547 C C . TYR A 1 194 ? -7.589 -2.507 -1.357 1.00 97.88 194 TYR A C 1
ATOM 1549 O O . TYR A 1 194 ? -7.938 -3.195 -0.385 1.00 97.88 194 TYR A O 1
ATOM 1557 N N . MET A 1 195 ? -6.815 -1.433 -1.230 1.00 97.31 195 MET A N 1
ATOM 1558 C CA . MET A 1 195 ? -6.325 -0.952 0.055 1.00 97.31 195 MET A CA 1
ATOM 1559 C C . MET A 1 195 ? -7.266 0.119 0.624 1.00 97.31 195 MET A C 1
ATOM 1561 O O . MET A 1 195 ? -7.626 1.073 -0.074 1.00 97.31 195 MET A O 1
ATOM 1565 N N . PRO A 1 196 ? -7.676 0.009 1.904 1.00 95.06 196 PRO A N 1
ATOM 1566 C CA . PRO A 1 196 ? -8.547 0.980 2.563 1.00 95.06 196 PRO A CA 1
ATOM 1567 C C . PRO A 1 196 ? -7.761 2.234 2.988 1.00 95.06 196 PRO A C 1
ATOM 1569 O O . PRO A 1 196 ? -7.793 2.639 4.145 1.00 95.06 196 PRO A O 1
ATOM 1572 N N . ALA A 1 197 ? -7.028 2.834 2.052 1.00 92.06 197 ALA A N 1
ATOM 1573 C CA . ALA A 1 197 ? -6.334 4.100 2.231 1.00 92.06 197 ALA A CA 1
ATOM 1574 C C . ALA A 1 197 ? -7.204 5.258 1.727 1.00 92.06 197 ALA A C 1
ATOM 1576 O O . ALA A 1 197 ? -7.788 5.172 0.638 1.00 92.06 197 ALA A O 1
ATOM 1577 N N . ARG A 1 198 ? -7.264 6.333 2.520 1.00 90.12 198 ARG A N 1
ATOM 1578 C CA . ARG A 1 198 ? -7.815 7.630 2.116 1.00 90.12 198 ARG A CA 1
ATOM 1579 C C . ARG A 1 198 ? -6.727 8.390 1.354 1.00 90.12 198 ARG A C 1
ATOM 1581 O O . ARG A 1 198 ? -5.982 9.157 1.950 1.00 90.12 198 ARG A O 1
ATOM 1588 N N . ILE A 1 199 ? -6.611 8.086 0.067 1.00 91.44 199 ILE A N 1
ATOM 1589 C CA . ILE A 1 199 ? -5.710 8.747 -0.880 1.00 91.44 199 ILE A CA 1
ATOM 1590 C C . ILE A 1 199 ? -6.501 9.122 -2.135 1.00 91.44 199 ILE A C 1
ATOM 1592 O O . ILE A 1 199 ? -7.309 8.320 -2.629 1.00 91.44 199 ILE A O 1
ATOM 1596 N N . ASP A 1 200 ? -6.278 10.335 -2.629 1.00 93.00 200 ASP A N 1
ATOM 1597 C CA . ASP A 1 200 ? -6.844 10.787 -3.895 1.00 93.00 200 ASP A CA 1
ATOM 1598 C C . ASP A 1 200 ? -6.116 10.105 -5.052 1.00 93.00 200 ASP A C 1
ATOM 1600 O O . ASP A 1 200 ? -4.902 9.918 -5.007 1.00 93.00 200 ASP A O 1
ATOM 1604 N N . TYR A 1 201 ? -6.873 9.682 -6.067 1.00 95.06 201 TYR A N 1
ATOM 1605 C CA . TYR A 1 201 ? -6.338 8.961 -7.218 1.00 95.06 201 TYR A CA 1
ATOM 1606 C C . TYR A 1 201 ? -6.667 9.674 -8.525 1.00 95.06 201 TYR A C 1
ATOM 1608 O O . TYR A 1 201 ? -7.831 9.924 -8.847 1.00 95.06 201 TYR A O 1
ATOM 1616 N N . HIS A 1 202 ? -5.621 9.952 -9.293 1.00 97.00 202 HIS A N 1
ATOM 1617 C CA . HIS A 1 202 ? -5.628 10.685 -10.547 1.00 97.00 202 HIS A CA 1
ATOM 1618 C C . HIS A 1 202 ? -5.087 9.785 -11.673 1.00 97.00 202 HIS A C 1
ATOM 1620 O O . HIS A 1 202 ? -3.931 9.908 -12.071 1.00 97.00 202 HIS A O 1
ATOM 1626 N N . PRO A 1 203 ? -5.902 8.863 -12.222 1.00 94.38 203 PRO A N 1
ATOM 1627 C CA . PRO A 1 203 ? -5.456 7.907 -13.244 1.00 94.38 203 PRO A CA 1
ATOM 1628 C C . PRO A 1 203 ? -5.033 8.552 -14.573 1.00 94.38 203 PRO A C 1
ATOM 1630 O O . PRO A 1 203 ? -4.408 7.892 -15.399 1.00 94.38 203 PRO A O 1
ATOM 1633 N N . GLU A 1 204 ? -5.352 9.824 -14.787 1.00 95.06 204 GLU A N 1
ATOM 1634 C CA . GLU A 1 204 ? -4.994 10.572 -15.996 1.00 95.06 204 GLU A CA 1
ATOM 1635 C C . GLU A 1 204 ? -3.842 11.560 -15.754 1.00 95.06 204 GLU A C 1
ATOM 1637 O O . GLU A 1 204 ? -3.583 12.402 -16.605 1.00 95.06 204 GLU A O 1
ATOM 1642 N N . ALA A 1 205 ? -3.173 11.500 -14.594 1.00 96.50 205 ALA A N 1
ATOM 1643 C CA . ALA A 1 205 ? -2.003 12.333 -14.332 1.00 96.50 205 ALA A CA 1
ATOM 1644 C C . ALA A 1 205 ? -0.858 12.005 -15.307 1.00 96.50 205 ALA A C 1
ATOM 1646 O O . ALA A 1 205 ? -0.648 10.834 -15.661 1.00 96.50 205 ALA A O 1
ATOM 1647 N N . ASP A 1 206 ? -0.122 13.047 -15.707 1.00 93.56 206 ASP A N 1
ATOM 1648 C CA . ASP A 1 206 ? 0.954 12.966 -16.697 1.00 93.56 206 ASP A CA 1
ATOM 1649 C C . ASP A 1 206 ? 2.128 12.122 -16.177 1.00 93.56 206 ASP A C 1
ATOM 1651 O O . ASP A 1 206 ? 2.700 11.329 -16.929 1.00 93.56 206 ASP A O 1
ATOM 1655 N N . ARG A 1 207 ? 2.468 12.245 -14.884 1.00 94.62 207 ARG A N 1
ATOM 1656 C CA . ARG A 1 207 ? 3.524 11.452 -14.231 1.00 94.62 207 ARG A CA 1
ATOM 1657 C C . ARG A 1 207 ? 2.939 10.376 -13.317 1.00 94.62 207 ARG A C 1
ATOM 1659 O O . ARG A 1 207 ? 1.917 10.580 -12.666 1.00 94.62 207 ARG A O 1
ATOM 1666 N N . LEU A 1 208 ? 3.624 9.231 -13.207 1.00 96.00 208 LEU A N 1
ATOM 1667 C CA . LEU A 1 208 ? 3.234 8.157 -12.279 1.00 96.00 208 LEU A CA 1
ATOM 1668 C C . LEU A 1 208 ? 3.154 8.656 -10.832 1.00 96.00 208 LEU A C 1
ATOM 1670 O O . LEU A 1 208 ? 2.172 8.381 -10.151 1.00 96.00 208 LEU A O 1
ATOM 1674 N N . GLN A 1 209 ? 4.138 9.443 -10.400 1.00 95.31 209 GLN A N 1
ATOM 1675 C CA . GLN A 1 209 ? 4.231 9.996 -9.045 1.00 95.31 209 GLN A CA 1
ATOM 1676 C C . GLN A 1 209 ? 3.094 10.966 -8.693 1.00 95.31 209 GLN A C 1
ATOM 1678 O O . GLN A 1 209 ? 2.881 11.259 -7.524 1.00 95.31 209 GLN A O 1
ATOM 1683 N N . GLU A 1 210 ? 2.360 11.465 -9.688 1.00 95.75 210 GLU A N 1
ATOM 1684 C CA . GLU A 1 210 ? 1.228 12.381 -9.502 1.00 95.75 210 GLU A CA 1
ATOM 1685 C C . GLU A 1 210 ? -0.115 11.638 -9.455 1.00 95.75 210 GLU A C 1
ATOM 1687 O O . GLU A 1 210 ? -1.159 12.239 -9.197 1.00 95.75 210 GLU A O 1
ATOM 1692 N N . ARG A 1 211 ? -0.118 10.320 -9.706 1.00 96.50 211 ARG A N 1
ATOM 1693 C CA . ARG A 1 211 ? -1.352 9.524 -9.711 1.00 96.50 211 ARG A CA 1
ATOM 1694 C C . ARG A 1 211 ? -1.937 9.370 -8.318 1.00 96.50 211 ARG A C 1
ATOM 1696 O O . ARG A 1 211 ? -3.155 9.353 -8.202 1.00 96.50 211 ARG A O 1
ATOM 1703 N N . PHE A 1 212 ? -1.113 9.241 -7.285 1.00 94.88 212 PHE A N 1
ATOM 1704 C CA . PHE A 1 212 ? -1.509 9.451 -5.894 1.00 94.88 212 PHE A CA 1
ATOM 1705 C C . PHE A 1 212 ? -0.278 9.687 -5.021 1.00 94.88 212 PHE A C 1
ATOM 1707 O O . PHE A 1 212 ? 0.818 9.242 -5.352 1.00 94.88 212 PHE A O 1
ATOM 1714 N N . GLU A 1 213 ? -0.487 10.315 -3.868 1.00 94.94 213 GLU A N 1
ATOM 1715 C CA . GLU A 1 213 ? 0.543 10.512 -2.849 1.00 94.94 213 GLU A CA 1
ATOM 1716 C C . GLU A 1 213 ? 0.393 9.458 -1.741 1.00 94.94 213 GLU A C 1
ATOM 1718 O O . GLU A 1 213 ? -0.633 9.396 -1.056 1.00 94.94 213 GLU A O 1
ATOM 1723 N N . LEU A 1 214 ? 1.392 8.579 -1.586 1.00 95.19 214 LEU A N 1
ATOM 1724 C CA . LEU A 1 214 ? 1.374 7.573 -0.519 1.00 95.19 214 LEU A CA 1
ATOM 1725 C C . LEU A 1 214 ? 1.924 8.122 0.800 1.00 95.19 214 LEU A C 1
ATOM 1727 O O . LEU A 1 214 ? 1.416 7.762 1.869 1.00 95.19 214 LEU A O 1
ATOM 1731 N N . TRP A 1 215 ? 2.968 8.945 0.737 1.00 95.88 215 TRP A N 1
ATOM 1732 C CA . TRP A 1 215 ? 3.634 9.470 1.920 1.00 95.88 215 TRP A CA 1
ATOM 1733 C C . TRP A 1 215 ? 2.745 10.491 2.633 1.00 95.88 215 TRP A C 1
ATOM 1735 O O . TRP A 1 215 ? 2.092 11.315 2.009 1.00 95.88 215 TRP A O 1
ATOM 1745 N N . ARG A 1 216 ? 2.636 10.364 3.956 1.00 96.06 216 ARG A N 1
ATOM 1746 C CA . ARG A 1 216 ? 1.678 11.115 4.784 1.00 96.06 216 ARG A CA 1
ATOM 1747 C C . ARG A 1 216 ? 1.966 10.921 6.266 1.00 96.06 216 ARG A C 1
ATOM 1749 O O . ARG A 1 216 ? 2.634 9.967 6.657 1.00 96.06 216 ARG A O 1
ATOM 1756 N N . THR A 1 217 ? 1.369 11.760 7.106 1.00 95.69 217 THR A N 1
ATOM 1757 C CA . THR A 1 217 ? 1.434 11.605 8.566 1.00 95.69 217 THR A CA 1
ATOM 1758 C C . THR A 1 217 ? 0.103 11.114 9.120 1.00 95.69 217 THR A C 1
ATOM 1760 O O . THR A 1 217 ? -0.940 11.722 8.880 1.00 95.69 217 THR A O 1
ATOM 1763 N N . VAL A 1 218 ? 0.135 10.043 9.914 1.00 95.69 218 VAL A N 1
ATOM 1764 C CA . VAL A 1 218 ? -1.000 9.607 10.739 1.00 95.69 218 VAL A CA 1
ATOM 1765 C C . VAL A 1 218 ? -0.750 10.045 12.178 1.00 95.69 218 VAL A C 1
ATOM 1767 O O . VAL A 1 218 ? 0.165 9.546 12.830 1.00 95.69 218 VAL A O 1
ATOM 1770 N N . ARG A 1 219 ? -1.552 10.996 12.664 1.00 95.25 219 ARG A N 1
ATOM 1771 C CA . ARG A 1 219 ? -1.378 11.608 13.988 1.00 95.25 219 ARG A CA 1
ATOM 1772 C C . ARG A 1 219 ? -2.217 10.904 15.047 1.00 95.25 219 ARG A C 1
ATOM 1774 O O . ARG A 1 219 ? -3.420 10.716 14.857 1.00 95.25 219 ARG A O 1
ATOM 1781 N N . PHE A 1 220 ? -1.599 10.566 16.173 1.00 96.62 220 PHE A N 1
ATOM 1782 C CA . PHE A 1 220 ? -2.265 10.002 17.346 1.00 96.62 220 PHE A CA 1
ATOM 1783 C C . PHE A 1 220 ? -2.258 11.012 18.495 1.00 96.62 220 PHE A C 1
ATOM 1785 O O . PHE A 1 220 ? -1.557 10.825 19.489 1.00 96.62 220 PHE A O 1
ATOM 1792 N N . GLY A 1 221 ? -3.038 12.085 18.339 1.00 94.50 221 GLY A N 1
ATOM 1793 C CA . GLY A 1 221 ? -3.085 13.178 19.308 1.00 94.50 221 GLY A CA 1
ATOM 1794 C C . GLY A 1 221 ? -1.710 13.809 19.529 1.00 94.50 221 GLY A C 1
ATOM 1795 O O . GLY A 1 221 ? -0.944 13.994 18.584 1.00 94.50 221 GLY A O 1
ATOM 1796 N N . ASP A 1 222 ? -1.384 14.082 20.789 1.00 93.44 222 ASP A N 1
ATOM 1797 C CA . ASP A 1 222 ? -0.075 14.578 21.231 1.00 93.44 222 ASP A CA 1
ATOM 1798 C C . ASP A 1 222 ? 0.981 13.477 21.469 1.00 93.44 222 ASP A C 1
ATOM 1800 O O . ASP A 1 222 ? 2.113 13.788 21.843 1.00 93.44 222 ASP A O 1
ATOM 1804 N N . LEU A 1 223 ? 0.639 12.198 21.260 1.00 95.19 223 LEU A N 1
ATOM 1805 C CA . LEU A 1 223 ? 1.491 11.072 21.647 1.00 95.19 223 LEU A CA 1
ATOM 1806 C C . LEU A 1 223 ? 2.538 10.718 20.583 1.00 95.19 223 LEU A C 1
ATOM 1808 O O . LEU A 1 223 ? 3.729 10.647 20.885 1.00 95.19 223 LEU A O 1
ATOM 1812 N N . VAL A 1 224 ? 2.096 10.419 19.357 1.00 94.44 224 VAL A N 1
ATOM 1813 C CA . VAL A 1 224 ? 2.954 9.942 18.258 1.00 94.44 224 VAL A CA 1
ATOM 1814 C C . VAL A 1 224 ? 2.416 10.427 16.914 1.00 94.44 224 VAL A C 1
ATOM 1816 O O . VAL A 1 224 ? 1.234 10.266 16.615 1.00 94.44 224 VAL A O 1
ATOM 1819 N N . ASP A 1 225 ? 3.327 10.902 16.066 1.00 94.62 225 ASP A N 1
ATOM 1820 C CA . ASP A 1 225 ? 3.110 11.082 14.633 1.00 94.62 225 ASP A CA 1
ATOM 1821 C C . ASP A 1 225 ? 3.762 9.906 13.880 1.00 94.62 225 ASP A C 1
ATOM 1823 O O . ASP A 1 225 ? 4.979 9.719 13.924 1.00 94.62 225 ASP A O 1
ATOM 1827 N N . LEU A 1 226 ? 2.958 9.086 13.194 1.00 95.75 226 LEU A N 1
ATOM 1828 C CA . LEU A 1 226 ? 3.460 8.047 12.292 1.00 95.75 226 LEU A CA 1
ATOM 1829 C C . LEU A 1 226 ? 3.712 8.671 10.917 1.00 95.75 226 LEU A C 1
ATOM 1831 O O . LEU A 1 226 ? 2.777 8.880 10.142 1.00 95.75 226 LEU A O 1
ATOM 1835 N N . VAL A 1 227 ? 4.978 8.970 10.636 1.00 96.81 227 VAL A N 1
ATOM 1836 C CA . VAL A 1 227 ? 5.436 9.543 9.364 1.00 96.81 227 VAL A CA 1
ATOM 1837 C C . VAL A 1 227 ? 5.666 8.408 8.370 1.00 96.81 227 VAL A C 1
ATOM 1839 O O . VAL A 1 227 ? 6.621 7.646 8.501 1.00 96.81 227 VAL A O 1
ATOM 1842 N N . MET A 1 228 ? 4.755 8.256 7.413 1.00 96.38 228 MET A N 1
ATOM 1843 C CA . MET A 1 228 ? 4.794 7.205 6.397 1.00 96.38 228 MET A CA 1
ATOM 1844 C C . MET A 1 228 ? 5.437 7.738 5.121 1.00 96.38 228 MET A C 1
ATOM 1846 O O . MET A 1 228 ? 5.047 8.798 4.634 1.00 96.38 228 MET A O 1
ATOM 1850 N N . THR A 1 229 ? 6.394 6.995 4.577 1.00 97.62 229 THR A N 1
ATOM 1851 C CA . THR A 1 229 ? 7.154 7.326 3.368 1.00 97.62 229 THR A CA 1
ATOM 1852 C C . THR A 1 229 ? 6.740 6.444 2.189 1.00 97.62 229 THR A C 1
ATOM 1854 O O . THR A 1 229 ? 6.194 5.356 2.362 1.00 97.62 229 THR A O 1
ATOM 1857 N N . ASP A 1 230 ? 6.995 6.931 0.978 1.00 97.19 230 ASP A N 1
ATOM 1858 C CA . ASP A 1 230 ? 7.127 6.124 -0.230 1.00 97.19 230 ASP A CA 1
ATOM 1859 C C . ASP A 1 230 ? 8.615 5.986 -0.542 1.00 97.19 230 ASP A C 1
ATOM 1861 O O . ASP A 1 230 ? 9.307 6.977 -0.775 1.00 97.19 230 ASP A O 1
ATOM 1865 N N . GLU A 1 231 ? 9.122 4.763 -0.482 1.00 95.94 231 GLU A N 1
ATOM 1866 C CA . GLU A 1 231 ? 10.542 4.479 -0.680 1.00 95.94 231 GLU A CA 1
ATOM 1867 C C . GLU A 1 231 ? 10.794 3.758 -2.002 1.00 95.94 231 GLU A C 1
ATOM 1869 O O . GLU A 1 231 ? 11.898 3.272 -2.213 1.00 95.94 231 GLU A O 1
ATOM 1874 N N . ARG A 1 232 ? 9.798 3.680 -2.899 1.00 97.00 232 ARG A N 1
ATOM 1875 C CA . ARG A 1 232 ? 9.901 2.937 -4.165 1.00 97.00 232 ARG A CA 1
ATOM 1876 C C . ARG A 1 232 ? 9.723 3.804 -5.399 1.00 97.00 232 ARG A C 1
ATOM 1878 O O . ARG A 1 232 ? 10.549 3.715 -6.303 1.00 97.00 232 ARG A O 1
ATOM 1885 N N . LEU A 1 233 ? 8.731 4.695 -5.439 1.00 95.44 233 LEU A N 1
ATOM 1886 C CA . LEU A 1 233 ? 8.501 5.520 -6.638 1.00 95.44 233 LEU A CA 1
ATOM 1887 C C . LEU A 1 233 ? 9.527 6.641 -6.856 1.00 95.44 233 LEU A C 1
ATOM 1889 O O . LEU A 1 233 ? 9.579 7.213 -7.947 1.00 95.44 233 LEU A O 1
ATOM 1893 N N . PHE A 1 234 ? 10.319 6.965 -5.832 1.00 95.81 234 PHE A N 1
ATOM 1894 C CA . PHE A 1 234 ? 11.237 8.109 -5.841 1.00 95.81 234 PHE A CA 1
ATOM 1895 C C . PHE A 1 234 ? 12.708 7.730 -5.656 1.00 95.81 234 PHE A C 1
ATOM 1897 O O . PHE A 1 234 ? 13.579 8.591 -5.816 1.00 95.81 234 PHE A O 1
ATOM 1904 N N . ARG A 1 235 ? 12.998 6.473 -5.295 1.00 95.62 235 ARG A N 1
ATOM 1905 C CA . ARG A 1 235 ? 14.365 6.035 -5.003 1.00 95.62 235 ARG A CA 1
ATOM 1906 C C . ARG A 1 235 ? 15.195 5.890 -6.272 1.00 95.62 235 ARG A C 1
ATOM 1908 O O . ARG A 1 235 ? 14.704 5.420 -7.297 1.00 95.62 235 ARG A O 1
ATOM 1915 N N . ASP A 1 236 ? 16.476 6.198 -6.148 1.00 93.38 236 ASP A N 1
ATOM 1916 C CA . ASP A 1 236 ? 17.484 5.890 -7.155 1.00 93.38 236 ASP A CA 1
ATOM 1917 C C . ASP A 1 236 ? 17.766 4.379 -7.263 1.00 93.38 236 ASP A C 1
ATOM 1919 O O . ASP A 1 236 ? 17.492 3.620 -6.315 1.00 93.38 236 ASP A O 1
ATOM 1923 N N . PRO A 1 237 ? 18.387 3.937 -8.380 1.00 90.31 237 PRO A N 1
ATOM 1924 C CA . PRO A 1 237 ? 18.780 2.546 -8.586 1.00 90.31 237 PRO A CA 1
ATOM 1925 C C . PRO A 1 237 ? 19.557 1.992 -7.393 1.00 90.31 237 PRO A C 1
ATOM 1927 O O . PRO A 1 237 ? 20.445 2.691 -6.893 1.00 90.31 237 PRO A O 1
ATOM 1930 N N . PRO A 1 238 ? 19.274 0.767 -6.907 1.00 83.38 238 PRO A N 1
ATOM 1931 C CA . PRO A 1 238 ? 20.106 0.130 -5.893 1.00 83.38 238 PRO A CA 1
ATOM 1932 C C . PRO A 1 238 ? 21.546 -0.008 -6.403 1.00 83.38 238 PRO A C 1
ATOM 1934 O O . PRO A 1 238 ? 21.804 -0.079 -7.601 1.00 83.38 238 PRO A O 1
ATOM 1937 N N . LYS A 1 239 ? 22.514 -0.042 -5.484 1.00 75.81 239 LYS A N 1
ATOM 1938 C CA . LYS A 1 239 ? 23.898 -0.318 -5.873 1.00 75.81 239 LYS A CA 1
ATOM 1939 C C . LYS A 1 239 ? 24.029 -1.776 -6.276 1.00 75.81 239 LYS A C 1
ATOM 1941 O O . LYS A 1 239 ? 23.646 -2.651 -5.500 1.00 75.81 239 LYS A O 1
ATOM 1946 N N . ASP A 1 240 ? 24.695 -2.019 -7.397 1.00 63.12 240 ASP A N 1
ATOM 1947 C CA . ASP A 1 240 ? 25.226 -3.339 -7.709 1.00 63.12 240 ASP A CA 1
ATOM 1948 C C . ASP A 1 240 ? 26.229 -3.734 -6.624 1.00 63.12 240 ASP A C 1
ATOM 1950 O O . ASP A 1 240 ? 27.343 -3.209 -6.550 1.00 63.12 240 ASP A O 1
ATOM 1954 N N . VAL A 1 241 ? 25.833 -4.660 -5.751 1.00 54.19 241 VAL A N 1
ATOM 1955 C CA . VAL A 1 241 ? 26.763 -5.314 -4.833 1.00 54.19 241 VAL A CA 1
ATOM 1956 C C . VAL A 1 241 ? 27.135 -6.658 -5.451 1.00 54.19 241 VAL A C 1
ATOM 1958 O O . VAL A 1 241 ? 26.284 -7.551 -5.504 1.00 54.19 241 VAL A O 1
ATOM 1961 N N . PRO A 1 242 ? 28.383 -6.848 -5.926 1.00 42.22 242 PRO A N 1
ATOM 1962 C CA . PRO A 1 242 ? 28.813 -8.134 -6.458 1.00 42.22 242 PRO A CA 1
ATOM 1963 C C . PRO A 1 242 ? 28.550 -9.253 -5.440 1.00 42.22 242 PRO A C 1
ATOM 1965 O O . PRO A 1 242 ? 29.094 -9.235 -4.336 1.00 42.22 242 PRO A O 1
ATOM 1968 N N . GLY A 1 243 ? 27.699 -10.216 -5.808 1.00 47.66 243 GLY A N 1
ATOM 1969 C CA . GLY A 1 243 ? 27.297 -11.332 -4.945 1.00 47.66 243 GLY A CA 1
ATOM 1970 C C . GLY A 1 243 ? 25.993 -11.138 -4.160 1.00 47.66 243 GLY A C 1
ATOM 1971 O O . GLY A 1 243 ? 25.677 -11.996 -3.341 1.00 47.66 243 GLY A O 1
ATOM 1972 N N . GLY A 1 244 ? 25.243 -10.051 -4.384 1.00 50.81 244 GLY A N 1
ATOM 1973 C CA . GLY A 1 244 ? 23.864 -9.866 -3.897 1.00 50.81 244 GLY A CA 1
ATOM 1974 C C . GLY A 1 244 ? 23.705 -9.654 -2.387 1.00 50.81 244 GLY A C 1
ATOM 1975 O O . GLY A 1 244 ? 22.607 -9.382 -1.917 1.00 50.81 244 GLY A O 1
ATOM 1976 N N . VAL A 1 245 ? 24.788 -9.746 -1.611 1.00 54.84 245 VAL A N 1
ATOM 1977 C CA . VAL A 1 245 ? 24.778 -9.468 -0.172 1.00 54.84 245 VAL A CA 1
ATOM 1978 C C . VAL A 1 245 ? 25.401 -8.094 0.056 1.00 54.84 245 VAL A C 1
ATOM 1980 O O . VAL A 1 245 ? 26.613 -7.958 -0.139 1.00 54.84 245 VAL A O 1
ATOM 1983 N N . PRO A 1 246 ? 24.629 -7.083 0.496 1.00 60.06 246 PRO A N 1
ATOM 1984 C CA . PRO A 1 246 ? 25.182 -5.792 0.866 1.00 60.06 246 PRO A CA 1
ATOM 1985 C C . PRO A 1 246 ? 26.233 -5.989 1.958 1.00 60.06 246 PRO A C 1
ATOM 1987 O O . PRO A 1 246 ? 25.927 -6.346 3.097 1.00 60.06 246 PRO A O 1
ATOM 1990 N N . THR A 1 247 ? 27.506 -5.790 1.619 1.00 63.16 247 THR A N 1
ATOM 1991 C CA . THR A 1 247 ? 28.543 -5.731 2.645 1.00 63.16 247 THR A CA 1
ATOM 1992 C C . THR A 1 247 ? 28.432 -4.383 3.344 1.00 63.16 247 THR A C 1
ATOM 1994 O O . THR A 1 247 ? 28.171 -3.362 2.709 1.00 63.16 247 THR A O 1
ATOM 1997 N N . ARG A 1 248 ? 28.698 -4.351 4.655 1.00 63.84 248 ARG A N 1
ATOM 1998 C CA . ARG A 1 248 ? 28.764 -3.098 5.428 1.00 63.84 248 ARG A CA 1
ATOM 1999 C C . ARG A 1 248 ? 29.700 -2.065 4.785 1.00 63.84 248 ARG A C 1
ATOM 2001 O O . ARG A 1 248 ? 29.532 -0.870 4.999 1.00 63.84 248 ARG A O 1
ATOM 2008 N N . GLU A 1 249 ? 30.708 -2.526 4.047 1.00 66.06 249 GLU A N 1
ATOM 2009 C CA . GLU A 1 249 ? 31.625 -1.664 3.313 1.00 66.06 249 GLU A CA 1
ATOM 2010 C C . GLU A 1 249 ? 30.989 -1.108 2.033 1.00 66.06 249 GLU A C 1
ATOM 2012 O O . GLU A 1 249 ? 31.055 0.096 1.839 1.00 66.06 249 GLU A O 1
ATOM 2017 N N . ALA A 1 250 ? 30.293 -1.916 1.225 1.00 63.22 250 ALA A N 1
ATOM 2018 C CA . ALA A 1 250 ? 29.603 -1.455 0.010 1.00 63.22 250 ALA A CA 1
ATOM 2019 C C . ALA A 1 250 ? 28.469 -0.444 0.286 1.00 63.22 250 ALA A C 1
ATOM 2021 O O . ALA A 1 250 ? 28.193 0.423 -0.546 1.00 63.22 250 ALA A O 1
ATOM 2022 N N . THR A 1 251 ? 27.850 -0.524 1.468 1.00 66.38 251 THR A N 1
ATOM 2023 C CA . THR A 1 251 ? 26.758 0.362 1.908 1.00 66.38 251 THR A CA 1
ATOM 2024 C C . THR A 1 251 ? 27.201 1.419 2.924 1.00 66.38 251 THR A C 1
ATOM 2026 O O . THR A 1 251 ? 26.362 2.035 3.583 1.00 66.38 251 THR A O 1
ATOM 2029 N N . ALA A 1 252 ? 28.510 1.608 3.144 1.00 67.81 252 ALA A N 1
ATOM 2030 C CA . ALA A 1 252 ? 28.967 2.621 4.092 1.00 67.81 252 ALA A CA 1
ATOM 2031 C C . ALA A 1 252 ? 28.670 4.033 3.544 1.00 67.81 252 ALA A C 1
ATOM 2033 O O . ALA A 1 252 ? 28.958 4.277 2.371 1.00 67.81 252 ALA A O 1
ATOM 2034 N N . PRO A 1 253 ? 28.226 4.995 4.383 1.00 70.19 253 PRO A N 1
ATOM 2035 C CA . PRO A 1 253 ? 27.866 6.346 3.931 1.00 70.19 253 PRO A CA 1
ATOM 2036 C C . PRO A 1 253 ? 28.960 7.056 3.125 1.00 70.19 253 PRO A C 1
ATOM 2038 O O . PRO A 1 253 ? 28.670 7.789 2.195 1.00 70.19 253 PRO A O 1
ATOM 2041 N N . LYS A 1 254 ? 30.237 6.787 3.427 1.00 72.31 254 LYS A N 1
ATOM 2042 C CA . LYS A 1 254 ? 31.389 7.351 2.700 1.00 72.31 254 LYS A CA 1
ATOM 2043 C C . LYS A 1 254 ? 31.489 6.926 1.225 1.00 72.31 254 LYS A C 1
ATOM 2045 O O . LYS A 1 254 ? 32.299 7.492 0.502 1.00 72.31 254 LYS A O 1
ATOM 2050 N N . TYR A 1 255 ? 30.750 5.898 0.812 1.00 70.19 255 TYR A N 1
ATOM 2051 C CA . TYR A 1 255 ? 30.667 5.446 -0.577 1.00 70.19 255 TYR A CA 1
ATOM 2052 C C . TYR A 1 255 ? 29.308 5.761 -1.203 1.00 70.19 255 TYR A C 1
ATOM 2054 O O . TYR A 1 255 ? 29.048 5.306 -2.314 1.00 70.19 255 TYR A O 1
ATOM 2062 N N . GLU A 1 256 ? 28.411 6.455 -0.499 1.00 74.19 256 GLU A N 1
ATOM 2063 C CA . GLU A 1 256 ? 27.160 6.950 -1.068 1.00 74.19 256 GLU A CA 1
ATOM 2064 C C . GLU A 1 256 ? 27.406 8.307 -1.735 1.00 74.19 256 GLU A C 1
ATOM 2066 O O . GLU A 1 256 ? 27.837 9.233 -1.046 1.00 74.19 256 GLU A O 1
ATOM 2071 N N . PRO A 1 257 ? 27.178 8.438 -3.056 1.00 79.44 257 PRO A N 1
ATOM 2072 C CA . PRO A 1 257 ? 27.116 9.746 -3.699 1.00 79.44 257 PRO A CA 1
ATOM 2073 C C . PRO A 1 257 ? 26.075 10.629 -3.007 1.00 79.44 257 PRO A C 1
ATOM 2075 O O . PRO A 1 257 ? 24.994 10.148 -2.660 1.00 79.44 257 PRO A O 1
ATOM 2078 N N . GLU A 1 258 ? 26.395 11.908 -2.810 1.00 80.44 258 GLU A N 1
ATOM 2079 C CA . G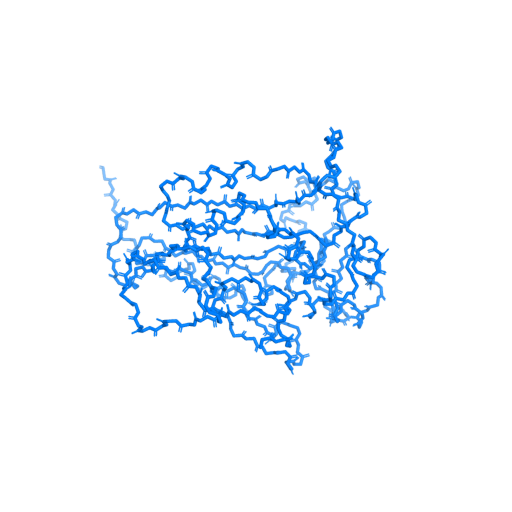LU A 1 258 ? 25.521 12.857 -2.103 1.00 80.44 258 GLU A CA 1
ATOM 2080 C C . GLU A 1 258 ? 24.213 13.116 -2.863 1.00 80.44 258 GLU A C 1
ATOM 2082 O O . GLU A 1 258 ? 23.210 13.500 -2.265 1.00 80.44 258 GLU A O 1
ATOM 2087 N N . GLU A 1 259 ? 24.221 12.888 -4.175 1.00 84.12 259 GLU A N 1
ATOM 2088 C CA . GLU A 1 259 ? 23.104 13.132 -5.078 1.00 84.12 259 GLU A CA 1
ATOM 2089 C C . GLU A 1 259 ? 22.049 12.021 -5.049 1.00 84.12 259 GLU A C 1
ATOM 2091 O O . GLU A 1 259 ? 20.942 12.239 -5.540 1.00 84.12 259 GLU A O 1
ATOM 2096 N N . ARG A 1 260 ? 22.363 10.848 -4.476 1.00 88.00 260 ARG A N 1
ATOM 2097 C CA . ARG A 1 260 ? 21.408 9.736 -4.416 1.00 88.00 260 ARG A CA 1
ATOM 2098 C C . ARG A 1 260 ? 20.310 9.991 -3.389 1.00 88.00 260 ARG A C 1
ATOM 2100 O O . ARG A 1 260 ? 20.565 10.456 -2.278 1.00 88.00 260 ARG A O 1
ATOM 2107 N N . SER A 1 261 ? 19.091 9.591 -3.722 1.00 90.81 261 SER A N 1
ATOM 2108 C CA . SER A 1 261 ? 17.915 9.728 -2.879 1.00 90.81 261 SER A CA 1
ATOM 2109 C C . SER A 1 261 ? 17.117 8.432 -2.765 1.00 90.81 261 SER A C 1
ATOM 2111 O O . SER A 1 261 ? 17.015 7.643 -3.699 1.00 90.81 261 SER A O 1
ATOM 2113 N N . MET A 1 262 ? 16.513 8.239 -1.591 1.00 93.06 262 MET A N 1
ATOM 2114 C CA . MET A 1 262 ? 15.468 7.234 -1.355 1.00 93.06 262 MET A CA 1
ATOM 2115 C C . MET A 1 262 ? 14.057 7.820 -1.484 1.00 93.06 262 MET A C 1
ATOM 2117 O O . MET A 1 262 ? 13.129 7.101 -1.825 1.00 93.06 262 MET A O 1
ATOM 2121 N N . LEU A 1 263 ? 13.893 9.117 -1.203 1.00 95.75 263 LEU A N 1
ATOM 2122 C CA . LEU A 1 263 ? 12.584 9.775 -1.091 1.00 95.75 263 LEU A CA 1
ATOM 2123 C C . LEU A 1 263 ? 12.344 10.786 -2.228 1.00 95.75 263 LEU A C 1
ATOM 2125 O O . LEU A 1 263 ? 11.311 11.434 -2.282 1.00 95.75 263 LEU A O 1
ATOM 2129 N N . GLY A 1 264 ? 13.316 11.014 -3.113 1.00 94.56 264 GLY A N 1
ATOM 2130 C CA . GLY A 1 264 ? 13.313 12.200 -3.973 1.00 94.56 264 GLY A CA 1
ATOM 2131 C C . GLY A 1 264 ? 13.445 13.504 -3.166 1.00 94.56 264 GLY A C 1
ATOM 2132 O O . GLY A 1 264 ? 13.723 13.487 -1.966 1.00 94.56 264 GLY A O 1
ATOM 2133 N N . ALA A 1 265 ? 13.313 14.657 -3.826 1.00 94.06 265 ALA A N 1
ATOM 2134 C CA . ALA A 1 265 ? 13.541 15.958 -3.187 1.00 94.06 265 ALA A CA 1
ATOM 2135 C C . ALA A 1 265 ? 12.359 16.410 -2.310 1.00 94.06 265 ALA A C 1
ATOM 2137 O O . ALA A 1 265 ? 12.553 16.702 -1.131 1.00 94.06 265 ALA A O 1
ATOM 2138 N N . ALA A 1 266 ? 11.143 16.421 -2.869 1.00 95.56 266 ALA A N 1
ATOM 2139 C CA . ALA A 1 266 ? 9.955 16.972 -2.211 1.00 95.56 266 ALA A CA 1
ATOM 2140 C C . ALA A 1 266 ? 9.579 16.207 -0.933 1.00 95.56 266 ALA A C 1
ATOM 2142 O O . ALA A 1 266 ? 9.439 16.802 0.132 1.00 95.56 266 ALA A O 1
ATOM 2143 N N . GLN A 1 267 ? 9.499 14.876 -1.003 1.00 97.25 267 GLN A N 1
ATOM 2144 C CA . GLN A 1 267 ? 9.192 14.056 0.169 1.00 97.25 267 GLN A CA 1
ATOM 2145 C C . GLN A 1 267 ? 10.328 14.093 1.201 1.00 97.25 267 GLN A C 1
ATOM 2147 O O . GLN A 1 267 ? 10.058 14.033 2.396 1.00 97.25 267 GLN A O 1
ATOM 2152 N N . ARG A 1 268 ? 11.600 14.225 0.791 1.00 95.75 268 ARG A N 1
ATOM 2153 C CA . ARG A 1 268 ? 12.708 14.410 1.745 1.00 95.75 268 ARG A CA 1
ATOM 2154 C C . ARG A 1 268 ? 12.575 15.725 2.508 1.00 95.75 268 ARG A C 1
ATOM 2156 O O . ARG A 1 268 ? 12.793 15.732 3.716 1.00 95.75 268 ARG A O 1
ATOM 2163 N N . GLU A 1 269 ? 12.262 16.820 1.820 1.00 96.19 269 GLU A N 1
ATOM 2164 C CA . GLU A 1 269 ? 12.028 18.124 2.449 1.00 96.19 269 GLU A CA 1
ATOM 2165 C C . GLU A 1 269 ? 10.853 18.046 3.428 1.00 96.19 269 GLU A C 1
ATOM 2167 O O . GLU A 1 269 ? 11.043 18.294 4.618 1.00 96.19 269 GLU A O 1
ATOM 2172 N N . TRP A 1 270 ? 9.703 17.544 2.971 1.00 96.44 270 TRP A N 1
ATOM 2173 C CA . TRP A 1 270 ? 8.532 17.302 3.818 1.00 96.44 270 TRP A CA 1
ATOM 2174 C C . TRP A 1 270 ? 8.843 16.430 5.042 1.00 96.44 270 TRP A C 1
ATOM 2176 O O . TRP A 1 270 ? 8.411 16.735 6.157 1.00 96.44 270 TRP A O 1
ATOM 2186 N N . PHE A 1 271 ? 9.593 15.340 4.856 1.00 96.44 271 PHE A N 1
ATOM 2187 C CA . PHE A 1 271 ? 9.959 14.429 5.935 1.00 96.44 271 PHE A CA 1
ATOM 2188 C C . PHE A 1 271 ? 10.792 15.155 6.992 1.00 96.44 271 PHE A C 1
ATOM 2190 O O . PHE A 1 271 ? 10.482 15.066 8.179 1.00 96.44 271 PHE A O 1
ATOM 2197 N N . LEU A 1 272 ? 11.822 15.896 6.565 1.00 94.94 272 LEU A N 1
ATOM 2198 C CA . LEU A 1 272 ? 12.698 16.651 7.462 1.00 94.94 272 LEU A CA 1
ATOM 2199 C C . LEU A 1 272 ? 11.934 17.731 8.227 1.00 94.94 272 LEU A C 1
ATOM 2201 O O . LEU A 1 272 ? 12.135 17.862 9.432 1.00 94.94 272 LEU A O 1
ATOM 2205 N N . GLU A 1 273 ? 11.045 18.463 7.558 1.00 94.50 273 GLU A N 1
ATOM 2206 C CA . GLU A 1 273 ? 10.177 19.450 8.204 1.00 94.50 273 GLU A CA 1
ATOM 2207 C C . GLU A 1 273 ? 9.268 18.790 9.244 1.00 94.50 273 GLU A C 1
ATOM 2209 O O . GLU A 1 273 ? 9.241 19.213 10.399 1.00 94.50 273 GLU A O 1
ATOM 2214 N N . THR A 1 274 ? 8.603 17.694 8.871 1.00 93.19 274 THR A N 1
ATOM 2215 C CA . THR A 1 274 ? 7.668 16.969 9.741 1.00 93.19 274 THR A CA 1
ATOM 2216 C C . THR A 1 274 ? 8.347 16.449 11.009 1.00 93.19 274 THR A C 1
ATOM 2218 O O . THR A 1 274 ? 7.790 16.568 12.101 1.00 93.19 274 THR A O 1
ATOM 2221 N N . VAL A 1 275 ? 9.556 15.886 10.901 1.00 93.00 275 VAL A N 1
ATOM 2222 C CA . VAL A 1 275 ? 10.277 15.361 12.076 1.00 93.00 275 VAL A CA 1
ATOM 2223 C C . VAL A 1 275 ? 10.965 16.456 12.898 1.00 93.00 275 VAL A C 1
ATOM 2225 O O . VAL A 1 275 ? 11.177 16.267 14.097 1.00 93.00 275 VAL A O 1
ATOM 2228 N N . ALA A 1 276 ? 11.320 17.592 12.287 1.00 89.31 276 ALA A N 1
ATOM 2229 C CA . ALA A 1 276 ? 11.966 18.709 12.974 1.00 89.31 276 ALA A CA 1
ATOM 2230 C C . ALA A 1 276 ? 10.974 19.582 13.757 1.00 89.31 276 ALA A C 1
ATOM 2232 O O . ALA A 1 276 ? 11.304 20.006 14.866 1.00 89.31 276 ALA A O 1
ATOM 2233 N N . ASP A 1 277 ? 9.768 19.810 13.227 1.00 78.62 277 ASP A N 1
ATOM 2234 C CA . ASP A 1 277 ? 8.736 20.673 13.828 1.00 78.62 277 ASP A CA 1
ATOM 2235 C C . ASP A 1 277 ? 8.413 20.273 15.285 1.00 78.62 277 ASP A C 1
ATOM 2237 O O . ASP A 1 277 ? 8.264 21.115 16.170 1.00 78.62 277 ASP A O 1
ATOM 2241 N N . ARG A 1 278 ? 8.451 18.970 15.600 1.00 65.50 278 ARG A N 1
ATOM 2242 C CA . ARG A 1 278 ? 8.193 18.448 16.956 1.00 65.50 278 ARG A CA 1
ATOM 2243 C C . ARG A 1 278 ? 9.391 18.453 17.907 1.00 65.50 278 ARG A C 1
ATOM 2245 O O . ARG A 1 278 ? 9.199 18.287 19.113 1.00 65.50 278 ARG A O 1
ATOM 2252 N N . GLN A 1 279 ? 10.621 18.686 17.437 1.00 52.78 279 GLN A N 1
ATOM 2253 C CA . GLN A 1 279 ? 11.777 18.802 18.343 1.00 52.78 279 GLN A CA 1
ATOM 2254 C C . GLN A 1 279 ? 11.753 20.083 19.196 1.00 52.78 279 GLN A C 1
ATOM 2256 O O . GLN A 1 279 ? 12.525 20.190 20.150 1.00 52.78 279 GLN A O 1
ATOM 2261 N N . LEU A 1 280 ? 10.856 21.035 18.912 1.00 44.19 280 LEU A N 1
ATOM 2262 C CA . LEU A 1 280 ? 10.749 22.296 19.652 1.00 44.19 280 LEU A CA 1
ATOM 2263 C C . LEU A 1 280 ? 9.747 22.270 20.824 1.00 44.19 280 LEU A C 1
ATOM 2265 O O . LEU A 1 280 ? 9.723 23.218 21.607 1.00 44.19 280 LEU A O 1
ATOM 2269 N N . GLU A 1 281 ? 8.984 21.186 21.014 1.00 44.44 281 GLU A N 1
ATOM 2270 C CA . GLU A 1 281 ? 7.976 21.078 22.089 1.00 44.44 281 GLU A CA 1
ATOM 2271 C C . GLU A 1 281 ? 8.397 20.198 23.278 1.00 44.44 281 GLU A C 1
ATOM 2273 O O . GLU A 1 281 ? 7.638 20.056 24.235 1.00 44.44 281 GLU A O 1
ATOM 2278 N N . VAL A 1 282 ? 9.615 19.643 23.287 1.00 39.09 282 VAL A N 1
ATOM 2279 C CA . VAL A 1 282 ? 10.140 18.920 24.458 1.00 39.09 282 VAL A CA 1
ATOM 2280 C C . VAL A 1 282 ? 10.877 19.909 25.368 1.00 39.09 282 VAL A C 1
ATOM 2282 O O . VAL A 1 282 ? 12.051 20.202 25.120 1.00 39.09 282 VAL A O 1
ATOM 2285 N N . PRO A 1 283 ? 10.276 20.425 26.462 1.00 34.41 283 PRO A N 1
ATOM 2286 C CA . PRO A 1 283 ? 11.066 21.075 27.488 1.00 34.41 283 PRO A CA 1
ATOM 2287 C C . PRO A 1 283 ? 12.018 20.021 28.043 1.00 34.41 283 PRO A C 1
ATOM 2289 O O . PRO A 1 283 ? 11.601 19.054 28.683 1.00 34.41 283 PRO A O 1
ATOM 2292 N N . VAL A 1 284 ? 13.312 20.211 27.791 1.00 34.88 284 VAL A N 1
ATOM 2293 C CA . VAL A 1 284 ? 14.384 19.469 28.445 1.00 34.88 284 VAL A CA 1
ATOM 2294 C C . VAL A 1 284 ? 14.192 19.640 29.951 1.00 34.88 284 VAL A C 1
ATOM 2296 O O . VAL A 1 284 ? 14.624 20.629 30.546 1.00 34.88 284 VAL A O 1
ATOM 2299 N N . ARG A 1 285 ? 13.525 18.682 30.601 1.00 35.31 285 ARG A N 1
ATOM 2300 C CA . ARG A 1 285 ? 13.611 18.539 32.049 1.00 35.31 285 ARG A CA 1
ATOM 2301 C C . ARG A 1 285 ? 15.027 18.070 32.334 1.00 35.31 285 ARG A C 1
ATOM 2303 O O . ARG A 1 285 ? 15.322 16.881 32.277 1.00 35.31 285 ARG A O 1
ATOM 2310 N N . GLN A 1 286 ? 15.906 19.026 32.625 1.00 32.97 286 GLN A N 1
ATOM 2311 C CA . GLN A 1 286 ? 17.149 18.743 33.325 1.00 32.97 286 GLN A CA 1
ATOM 2312 C C . GLN A 1 286 ? 16.788 18.067 34.647 1.00 32.97 286 GLN A C 1
ATOM 2314 O O . GLN A 1 286 ? 16.331 18.715 35.589 1.00 32.97 286 GLN A O 1
ATOM 2319 N N . VAL A 1 287 ? 16.966 16.753 34.705 1.00 34.19 287 VAL A N 1
ATOM 2320 C CA . VAL A 1 287 ? 17.020 16.032 35.971 1.00 34.19 287 VAL A CA 1
ATOM 2321 C C . VAL A 1 287 ? 18.433 16.250 36.513 1.00 34.19 287 VAL A C 1
ATOM 2323 O O . VAL A 1 287 ? 19.408 15.836 35.887 1.00 34.19 287 VAL A O 1
ATOM 2326 N N . ARG A 1 288 ? 18.526 16.997 37.618 1.00 34.53 288 ARG A N 1
ATOM 2327 C CA . ARG A 1 288 ? 19.698 17.013 38.502 1.00 34.53 288 ARG A CA 1
ATOM 2328 C C . ARG A 1 288 ? 19.707 15.763 39.368 1.00 34.53 288 ARG A C 1
ATOM 2330 O O . ARG A 1 288 ? 18.597 15.325 39.743 1.00 34.53 288 ARG A O 1
#

pLDDT: mean 90.53, std 13.96, range [32.97, 98.75]

Radius of gyration: 20.63 Å; chains: 1; bounding box: 62×50×60 Å

Foldseek 3Di:
DVVLVPFDADDCPPPDDAQDKDWDWDDDPNDIDPIAIETHFHDQADDDPDFFEAEEEADELQQDAPVVLLVLLVDPGAAYEYQACLFAQFQPCPPHDDVGDHDVVSHDAAPVRDRGDQALSRLLRRLVSSCVRPSNVSNRRRYHYDYDYDARLQAAQWAADPVVRAIAHPDPCRVPRVSSRRSLLSSVSSCVRRPNDPWQADSPDPHSCVRTPRFDWDHRHPPDIDGRADQHYAFDHDDPDVPPDDDCVNPPPVNDDPPGDRRHDPSVVVVCCVVVVVVVPDDPPPDD